Protein AF-A0A8J2T2E9-F1 (afdb_monomer)

Mean predicted aligned error: 19.15 Å

Sequence (220 aa):
MASHVDDDDDDAWSGSGCEAADEEPKVAALTDPSKLFATAAEALDFDKAQGFDLRACKVTDFYGAVKLVNFVRKAVADGVQASELQAICASVIELDDDHLKPVLENDELLSRLEEVFDLKEDSDSAATGPPQLCQRCHQKFTTNTATACRYHPESFSGEDSQRWTPAGDKPPEGKSTVHYFYSCCGAADVNAPGCVVGRHLGFGEEDDWGRKPDDRPPSP

Solvent-accessible sur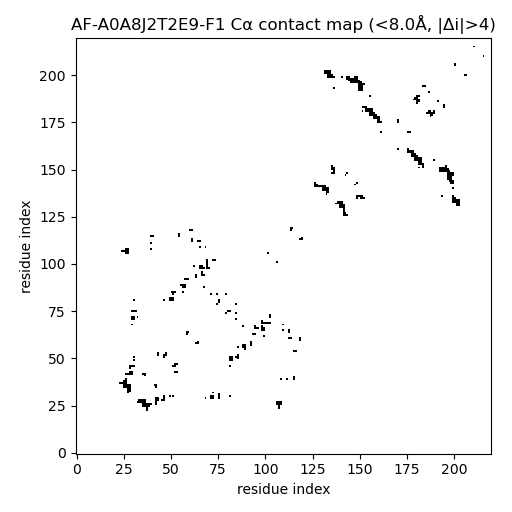face area (backbone atoms only — not comparable to full-atom values): 13936 Å² total; per-residue (Å²): 142,81,90,79,86,83,81,82,81,75,75,84,71,72,73,71,83,72,79,69,74,83,70,70,76,48,13,53,22,61,76,43,73,87,45,69,26,81,39,62,65,61,20,48,55,51,22,38,75,60,47,25,53,74,80,76,36,67,62,90,46,72,66,51,44,46,23,49,55,28,46,48,38,51,40,36,74,74,66,54,55,42,57,60,50,41,56,45,39,68,70,53,79,80,77,65,74,79,27,67,55,75,79,54,88,82,52,50,48,68,78,42,40,49,68,68,68,63,62,64,78,90,76,86,82,84,88,67,56,78,74,38,52,18,77,66,58,70,45,72,42,47,72,80,44,76,65,64,26,47,22,54,95,44,68,80,43,68,45,61,44,73,82,77,46,62,96,81,69,73,64,64,91,92,48,86,53,66,52,49,26,24,79,80,76,64,46,60,52,94,81,57,79,36,84,44,70,26,55,60,40,45,89,87,59,83,77,80,87,77,70,59,90,84,73,60,74,84,79,131

Structure (mmCIF, N/CA/C/O backbone):
data_AF-A0A8J2T2E9-F1
#
_entry.id   AF-A0A8J2T2E9-F1
#
loop_
_atom_site.group_PDB
_atom_site.id
_atom_site.type_symbol
_atom_site.label_atom_id
_atom_site.label_alt_id
_atom_site.label_comp_id
_atom_site.label_asym_id
_atom_site.label_entity_id
_atom_site.label_seq_id
_atom_site.pdbx_PDB_ins_code
_atom_site.Cartn_x
_atom_site.Cartn_y
_atom_site.Cartn_z
_atom_site.occupancy
_atom_site.B_iso_or_equiv
_atom_site.auth_seq_id
_atom_site.auth_comp_id
_atom_site.auth_asym_id
_atom_site.auth_atom_id
_atom_site.pdbx_PDB_model_num
ATOM 1 N N . MET A 1 1 ? 54.987 -10.782 53.403 1.00 46.00 1 MET A N 1
ATOM 2 C CA . MET A 1 1 ? 53.614 -11.314 53.300 1.00 46.00 1 MET A CA 1
ATOM 3 C C . MET A 1 1 ? 52.678 -10.189 53.698 1.00 46.00 1 MET A C 1
ATOM 5 O O . MET A 1 1 ? 52.449 -9.995 54.881 1.00 46.00 1 MET A O 1
ATOM 9 N N . ALA A 1 2 ? 52.282 -9.369 52.726 1.00 46.16 2 ALA A N 1
ATOM 10 C CA . ALA A 1 2 ? 51.327 -8.285 52.915 1.00 46.16 2 ALA A CA 1
ATOM 11 C C . ALA A 1 2 ? 50.070 -8.677 52.138 1.00 46.16 2 ALA A C 1
ATOM 13 O O . ALA A 1 2 ? 50.122 -8.866 50.927 1.00 46.16 2 ALA A O 1
ATOM 14 N N . SER A 1 3 ? 48.999 -8.904 52.885 1.00 50.56 3 SER A N 1
ATOM 15 C CA . SER A 1 3 ? 47.641 -9.126 52.413 1.00 50.56 3 SER A CA 1
ATOM 16 C C . SER A 1 3 ? 47.057 -7.802 51.932 1.00 50.56 3 SER A C 1
ATOM 18 O O . SER A 1 3 ? 46.877 -6.893 52.744 1.00 50.56 3 SER A O 1
ATOM 20 N N . HIS A 1 4 ? 46.731 -7.713 50.648 1.00 51.66 4 HIS A N 1
ATOM 21 C CA . HIS A 1 4 ? 45.738 -6.769 50.161 1.00 51.66 4 HIS A CA 1
ATOM 22 C C . HIS A 1 4 ? 44.753 -7.567 49.313 1.00 51.66 4 HIS A C 1
ATOM 24 O O . HIS A 1 4 ? 45.116 -8.157 48.299 1.00 51.66 4 HIS A O 1
ATOM 30 N N . VAL A 1 5 ? 43.568 -7.723 49.886 1.00 58.03 5 VAL A N 1
ATOM 31 C CA . VAL A 1 5 ? 42.356 -8.245 49.270 1.00 58.03 5 VAL A CA 1
ATOM 32 C C . VAL A 1 5 ? 41.665 -7.017 48.704 1.00 58.03 5 VAL A C 1
ATOM 34 O O . VAL A 1 5 ? 41.191 -6.196 49.484 1.00 58.03 5 VAL A O 1
ATOM 37 N N . ASP A 1 6 ? 41.675 -6.886 47.384 1.00 50.06 6 ASP A N 1
ATOM 38 C CA . ASP A 1 6 ? 40.762 -6.005 46.668 1.00 50.06 6 ASP A CA 1
ATOM 39 C C . ASP A 1 6 ? 39.649 -6.905 46.129 1.00 50.06 6 ASP A C 1
ATOM 41 O O . ASP A 1 6 ? 39.792 -7.605 45.126 1.00 50.06 6 ASP A O 1
ATOM 45 N N . ASP A 1 7 ? 38.607 -6.973 46.948 1.00 51.88 7 ASP A N 1
ATOM 46 C CA . ASP A 1 7 ? 37.278 -7.488 46.661 1.00 51.88 7 ASP A CA 1
ATOM 47 C C . ASP A 1 7 ? 36.535 -6.317 45.999 1.00 51.88 7 ASP A C 1
ATOM 49 O O . ASP A 1 7 ? 36.088 -5.393 46.679 1.00 51.88 7 ASP A O 1
ATOM 53 N N . ASP A 1 8 ? 36.556 -6.266 44.665 1.00 50.84 8 ASP A N 1
ATOM 54 C CA . ASP A 1 8 ? 35.791 -5.289 43.880 1.00 50.84 8 ASP A CA 1
ATOM 55 C C . ASP A 1 8 ? 34.401 -5.898 43.644 1.00 50.84 8 ASP A C 1
ATOM 57 O O . ASP A 1 8 ? 34.142 -6.588 42.659 1.00 50.84 8 ASP A O 1
ATOM 61 N N . ASP A 1 9 ? 33.566 -5.744 44.670 1.00 51.41 9 ASP A N 1
ATOM 62 C CA . ASP A 1 9 ? 32.138 -6.054 44.707 1.00 51.41 9 ASP A CA 1
ATOM 63 C C . ASP A 1 9 ? 31.406 -5.031 43.813 1.00 51.41 9 ASP A C 1
ATOM 65 O O . ASP A 1 9 ? 31.089 -3.914 44.228 1.00 51.41 9 ASP A O 1
ATOM 69 N N . ASP A 1 10 ? 31.212 -5.388 42.538 1.00 54.28 10 ASP A N 1
ATOM 70 C CA . ASP A 1 10 ? 30.465 -4.615 41.528 1.00 54.28 10 ASP A CA 1
ATOM 71 C C . ASP A 1 10 ? 28.953 -4.935 41.528 1.00 54.28 10 ASP A C 1
ATOM 73 O O . ASP A 1 10 ? 28.208 -4.546 40.631 1.00 54.28 10 ASP A O 1
ATOM 77 N N . ASP A 1 11 ? 28.433 -5.522 42.611 1.00 50.97 11 ASP A N 1
ATOM 78 C CA . ASP A 1 11 ? 27.008 -5.831 42.814 1.00 50.97 11 ASP A CA 1
ATOM 79 C C . ASP A 1 11 ? 26.117 -4.579 43.066 1.00 50.97 11 ASP A C 1
ATOM 81 O O . ASP A 1 11 ? 25.077 -4.607 43.735 1.00 50.97 11 ASP A O 1
ATOM 85 N N . ALA A 1 12 ? 26.461 -3.452 42.435 1.00 53.38 12 ALA A N 1
ATOM 86 C CA . ALA A 1 12 ? 25.668 -2.227 42.340 1.00 53.38 12 ALA A CA 1
ATOM 87 C C . ALA A 1 12 ? 24.551 -2.297 41.275 1.00 53.38 12 ALA A C 1
ATOM 89 O O . ALA A 1 12 ? 23.979 -1.271 40.898 1.00 53.38 12 ALA A O 1
ATOM 90 N N . TRP A 1 13 ? 24.175 -3.498 40.83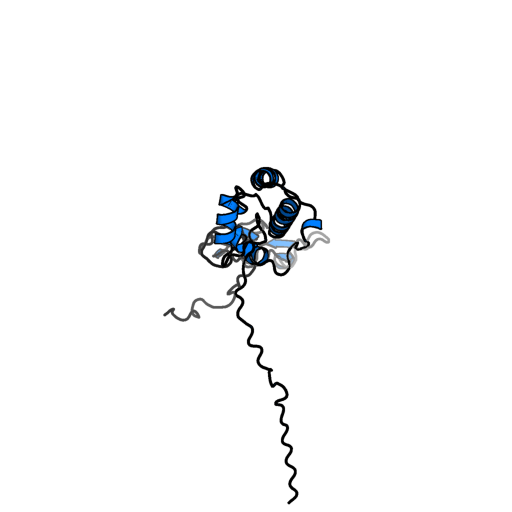5 1.00 60.47 13 TRP A N 1
ATOM 91 C CA . TRP A 1 13 ? 22.903 -3.758 40.160 1.00 60.47 13 TRP A CA 1
ATOM 92 C C . TRP A 1 13 ? 22.062 -4.750 40.954 1.00 60.47 13 TRP A C 1
ATOM 94 O O . TRP A 1 13 ? 21.536 -5.730 40.433 1.00 60.47 13 TRP A O 1
ATOM 104 N N . SER A 1 14 ? 21.831 -4.422 42.225 1.00 52.75 14 SER A N 1
ATOM 105 C CA . SER A 1 14 ? 20.588 -4.817 42.881 1.00 52.75 14 SER A CA 1
ATOM 106 C C . SER A 1 14 ? 19.429 -4.129 42.153 1.00 52.75 14 SER A C 1
ATOM 108 O O . SER A 1 14 ? 18.946 -3.076 42.574 1.00 52.75 14 SER A O 1
ATOM 110 N N . GLY A 1 15 ? 19.030 -4.711 41.017 1.00 49.31 15 GLY A N 1
ATOM 111 C CA . GLY A 1 15 ? 17.779 -4.456 40.323 1.00 49.31 15 GLY A CA 1
ATOM 112 C C . GLY A 1 15 ? 16.654 -4.720 41.305 1.00 49.31 15 GLY A C 1
ATOM 113 O O . GLY A 1 15 ? 16.166 -5.838 41.438 1.00 49.31 15 GLY A O 1
ATOM 114 N N . SER A 1 16 ? 16.340 -3.673 42.065 1.00 45.94 16 SER A N 1
ATOM 115 C CA . SER A 1 16 ? 15.203 -3.575 42.957 1.00 45.94 16 SER A CA 1
ATOM 116 C C . SER A 1 16 ? 14.005 -4.125 42.207 1.00 45.94 16 SER A C 1
ATOM 118 O O . SER A 1 16 ? 13.698 -3.641 41.119 1.00 45.94 16 SER A O 1
ATOM 120 N N . GLY A 1 17 ? 13.413 -5.186 42.757 1.00 50.62 17 GLY A N 1
ATOM 121 C CA . GLY A 1 17 ? 12.285 -5.880 42.166 1.00 50.62 17 GLY A CA 1
ATOM 122 C C . GLY A 1 17 ? 11.172 -4.898 41.836 1.00 50.62 17 GLY A C 1
ATOM 123 O O . GLY A 1 17 ? 10.374 -4.533 42.693 1.00 50.62 17 GLY A O 1
ATOM 124 N N . CYS A 1 18 ? 11.119 -4.481 40.578 1.00 47.50 18 CYS A N 1
ATOM 125 C CA . CYS A 1 18 ? 9.883 -4.087 39.959 1.00 47.50 18 CYS A CA 1
ATOM 126 C C . CYS A 1 18 ? 9.210 -5.393 39.552 1.00 47.50 18 CYS A C 1
ATOM 128 O O . CYS A 1 18 ? 9.485 -5.971 38.504 1.00 47.50 18 CYS A O 1
ATOM 130 N N . GLU A 1 19 ? 8.321 -5.882 40.411 1.00 49.28 19 GLU A N 1
ATOM 131 C CA . GLU A 1 19 ? 7.178 -6.639 39.924 1.00 49.28 19 GLU A CA 1
ATOM 132 C C . GLU A 1 19 ? 6.412 -5.660 39.027 1.00 49.28 19 GLU A C 1
ATOM 134 O O . GLU A 1 19 ? 5.545 -4.915 39.484 1.00 49.28 19 GLU A O 1
ATOM 139 N N . ALA A 1 20 ? 6.834 -5.548 37.765 1.00 50.75 20 ALA A N 1
ATOM 140 C CA . ALA A 1 20 ? 5.998 -4.980 36.735 1.00 50.75 20 ALA A CA 1
ATOM 141 C C . ALA A 1 20 ? 4.769 -5.878 36.743 1.00 50.75 20 ALA A C 1
ATOM 143 O O . ALA A 1 20 ? 4.839 -7.038 36.345 1.00 50.75 20 ALA A O 1
ATOM 144 N N . ALA A 1 21 ? 3.677 -5.384 3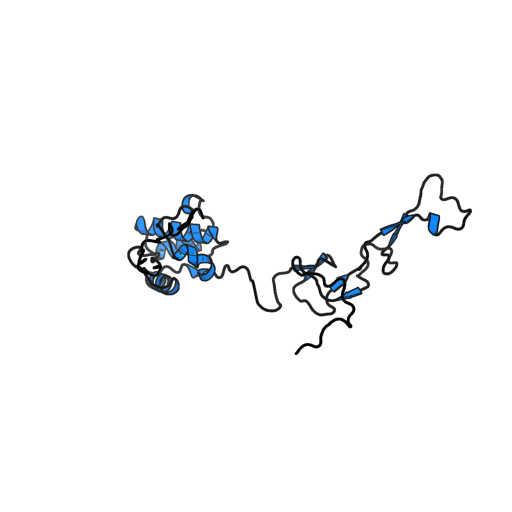7.321 1.00 50.47 21 ALA A N 1
ATOM 145 C CA . ALA A 1 21 ? 2.385 -5.959 37.042 1.00 50.47 21 ALA A CA 1
ATOM 146 C C . ALA A 1 21 ? 2.297 -5.977 35.515 1.00 50.47 21 ALA A C 1
ATOM 148 O O . ALA A 1 21 ? 2.316 -4.912 34.897 1.00 50.47 21 ALA A O 1
ATOM 149 N N . ASP A 1 22 ? 2.320 -7.174 34.931 1.00 51.41 22 ASP A N 1
ATOM 150 C CA . ASP A 1 22 ? 1.942 -7.445 33.550 1.00 51.41 22 ASP A CA 1
ATOM 151 C C . ASP A 1 22 ? 0.495 -6.947 33.371 1.00 51.41 22 ASP A C 1
ATOM 153 O O . ASP A 1 22 ? -0.471 -7.708 33.372 1.00 51.41 22 ASP A O 1
ATOM 157 N N . GLU A 1 23 ? 0.300 -5.629 33.311 1.00 60.25 23 GLU A N 1
ATOM 158 C CA . GLU A 1 23 ? -0.899 -5.045 32.747 1.00 60.25 23 GLU A CA 1
ATOM 159 C C . GLU A 1 23 ? -0.757 -5.240 31.248 1.00 60.25 23 GLU A C 1
ATOM 161 O O . GLU A 1 23 ? -0.138 -4.437 30.552 1.00 60.25 23 GLU A O 1
ATOM 166 N N . GLU A 1 24 ? -1.279 -6.376 30.781 1.00 64.50 24 GLU A N 1
ATOM 167 C CA . GLU A 1 24 ? -1.361 -6.693 29.363 1.00 64.50 24 GLU A CA 1
ATOM 168 C C . GLU A 1 24 ? -1.861 -5.460 28.599 1.00 64.50 24 GLU A C 1
ATOM 170 O O . GLU A 1 24 ? -2.843 -4.836 29.023 1.00 64.50 24 GLU A O 1
ATOM 175 N N . PRO A 1 25 ? -1.197 -5.082 27.497 1.00 66.62 25 PRO A N 1
ATOM 176 C CA . PRO A 1 25 ? -1.509 -3.857 26.785 1.00 66.62 25 PRO A CA 1
ATOM 177 C C . PRO A 1 25 ? -2.929 -3.926 26.213 1.00 66.62 25 PRO A C 1
ATOM 179 O O . PRO A 1 25 ? -3.225 -4.749 25.342 1.00 66.62 25 PRO A O 1
ATOM 182 N N . LYS A 1 26 ? -3.826 -3.076 26.727 1.00 83.69 26 LYS A N 1
ATOM 183 C CA . LYS A 1 26 ? -5.247 -3.068 26.353 1.00 83.69 26 LYS A CA 1
ATOM 184 C C . LYS A 1 26 ? -5.509 -2.055 25.249 1.00 83.69 26 LYS A C 1
ATOM 186 O O . LYS A 1 26 ? -5.061 -0.915 25.308 1.00 83.69 26 LYS A O 1
ATOM 191 N N . VAL A 1 27 ? -6.312 -2.455 24.274 1.00 85.38 27 VAL A N 1
ATOM 192 C CA . VAL A 1 27 ? -6.704 -1.624 23.139 1.00 85.38 27 VAL A CA 1
ATOM 193 C C . VAL A 1 27 ? -8.007 -0.895 23.460 1.00 85.38 27 VAL A C 1
ATOM 195 O O . VAL A 1 27 ? -9.019 -1.531 23.754 1.00 85.38 27 VAL A O 1
ATOM 198 N N . ALA A 1 28 ? -7.999 0.436 23.395 1.00 87.06 28 ALA A N 1
ATOM 199 C CA . ALA A 1 28 ? -9.208 1.242 23.552 1.00 87.06 28 ALA A CA 1
ATOM 200 C C . ALA A 1 28 ? -10.055 1.244 22.268 1.00 87.06 28 ALA A C 1
ATOM 202 O O . ALA A 1 28 ? -9.516 1.415 21.169 1.00 87.06 28 ALA A O 1
ATOM 203 N N . ALA A 1 29 ? -11.375 1.092 22.412 1.00 89.00 29 ALA A N 1
ATOM 204 C CA . ALA A 1 29 ? -12.324 1.240 21.307 1.00 89.00 29 ALA A CA 1
ATOM 205 C C . ALA A 1 29 ? -12.308 2.671 20.745 1.00 89.00 29 ALA A C 1
ATOM 207 O O . ALA A 1 29 ? -12.048 3.639 21.463 1.00 89.00 29 ALA A O 1
ATOM 208 N N . LEU A 1 30 ? -12.611 2.819 19.455 1.00 86.81 30 LEU A N 1
ATOM 209 C CA . LEU A 1 30 ? -12.645 4.126 18.792 1.00 86.81 30 LEU A CA 1
ATOM 210 C C . LEU A 1 30 ? -13.903 4.916 19.145 1.00 86.81 30 LEU A C 1
ATOM 212 O O . LEU A 1 30 ? -13.841 6.132 19.307 1.00 86.81 30 LEU A O 1
ATOM 216 N N . THR A 1 31 ? -15.034 4.220 19.249 1.00 86.00 31 THR A N 1
ATOM 217 C CA . THR A 1 31 ? -16.358 4.800 19.512 1.00 86.00 31 THR A CA 1
ATOM 218 C C . THR A 1 31 ? -16.626 5.041 20.994 1.00 86.00 31 THR A C 1
ATOM 220 O O . THR A 1 31 ? -17.469 5.869 21.333 1.00 86.00 31 THR A O 1
ATOM 223 N N . ASP A 1 32 ? -15.900 4.354 21.879 1.00 84.06 32 ASP A N 1
ATOM 224 C CA . ASP A 1 32 ? -15.952 4.571 23.322 1.00 84.06 32 ASP A CA 1
ATOM 225 C C . ASP A 1 32 ? -14.559 4.345 23.943 1.00 84.06 32 ASP A C 1
ATOM 227 O O . ASP A 1 32 ? -14.138 3.196 24.111 1.00 84.06 32 ASP A O 1
ATOM 231 N N . PRO A 1 33 ? -13.841 5.417 24.330 1.00 81.06 33 PRO A N 1
ATOM 232 C CA . PRO A 1 33 ? -12.490 5.300 24.877 1.00 81.06 33 PRO A CA 1
ATOM 233 C C . PRO A 1 33 ? -12.449 4.677 26.283 1.00 81.06 33 PRO A C 1
ATOM 235 O O . PRO A 1 33 ? -11.371 4.347 26.770 1.00 81.06 33 PRO A O 1
ATOM 238 N N . SER A 1 34 ? -13.595 4.502 26.954 1.00 83.56 34 SER A N 1
ATOM 239 C CA . SER A 1 34 ? -13.659 3.846 28.270 1.00 83.56 34 SER A CA 1
ATOM 240 C C . SER A 1 34 ? -13.689 2.321 28.151 1.00 83.56 34 SER A C 1
ATOM 242 O O . SER A 1 34 ? -13.495 1.614 29.144 1.00 83.56 34 SER A O 1
ATOM 244 N N . LYS A 1 35 ? -13.968 1.788 26.955 1.00 86.56 35 LYS A N 1
ATOM 245 C CA . LYS A 1 35 ? -13.980 0.352 26.678 1.00 86.56 35 LYS A CA 1
ATOM 246 C C . LYS A 1 35 ? -12.600 -0.101 26.220 1.00 86.56 35 LYS A C 1
ATOM 248 O O . LYS A 1 35 ? -12.126 0.278 25.155 1.00 86.56 35 LYS A O 1
ATOM 253 N N . LEU A 1 36 ? -11.982 -0.942 27.044 1.00 87.38 36 LEU A N 1
ATOM 254 C CA . LEU A 1 36 ? -10.671 -1.532 26.805 1.00 87.38 36 LEU A CA 1
ATOM 255 C C . LEU A 1 36 ? -10.823 -3.022 26.480 1.00 87.38 36 LEU A C 1
ATOM 257 O O . LEU A 1 36 ? -11.539 -3.738 27.183 1.00 87.38 36 LEU A O 1
ATOM 261 N N . PHE A 1 37 ? -10.129 -3.479 25.445 1.00 87.94 37 PHE A N 1
ATOM 262 C CA . PHE A 1 37 ? -10.147 -4.853 24.944 1.00 87.94 37 PHE A CA 1
ATOM 263 C C . PHE A 1 37 ? -8.743 -5.458 24.960 1.00 87.94 37 PHE A C 1
ATOM 265 O O . PHE A 1 37 ? -7.751 -4.734 24.959 1.00 87.94 37 PHE A O 1
ATOM 272 N N . ALA A 1 38 ? -8.649 -6.788 24.973 1.00 85.31 38 ALA A N 1
ATOM 273 C CA . ALA A 1 38 ? -7.358 -7.475 24.932 1.00 85.31 38 ALA A CA 1
ATOM 274 C C . ALA A 1 38 ? -6.732 -7.414 23.530 1.00 85.31 38 ALA A C 1
ATOM 276 O O . ALA A 1 38 ? -5.513 -7.366 23.384 1.00 85.31 38 ALA A O 1
ATOM 277 N N . THR A 1 39 ? -7.568 -7.391 22.488 1.00 85.00 39 THR A N 1
ATOM 278 C CA . THR A 1 39 ? -7.113 -7.400 21.096 1.00 85.00 39 THR A CA 1
ATOM 279 C C . THR A 1 39 ? -7.713 -6.259 20.277 1.00 85.00 39 THR A C 1
ATOM 281 O O . THR A 1 39 ? -8.830 -5.800 20.525 1.00 85.00 39 THR A O 1
ATOM 284 N N . ALA A 1 40 ? -6.984 -5.825 19.243 1.00 84.94 40 ALA A N 1
ATOM 285 C CA . ALA A 1 40 ? -7.474 -4.813 18.307 1.00 84.94 40 ALA A CA 1
ATOM 286 C C . ALA A 1 40 ? -8.693 -5.304 17.511 1.00 84.94 40 ALA A C 1
ATOM 288 O O . ALA A 1 40 ? -9.588 -4.522 17.213 1.00 84.94 40 ALA A O 1
ATOM 289 N N . ALA A 1 41 ? -8.765 -6.603 17.203 1.00 86.31 41 ALA A N 1
ATOM 290 C CA . ALA A 1 41 ? -9.909 -7.180 16.505 1.00 86.31 41 ALA A CA 1
ATOM 291 C C . ALA A 1 41 ? -11.207 -7.039 17.315 1.00 86.31 41 ALA A C 1
ATOM 293 O O . ALA A 1 41 ? -12.201 -6.573 16.771 1.00 86.31 41 ALA A O 1
ATOM 294 N N . GLU A 1 42 ? -11.178 -7.356 18.612 1.00 87.94 42 GLU A N 1
ATOM 295 C CA . GLU A 1 42 ? -12.347 -7.222 19.490 1.00 87.94 42 GLU A CA 1
ATOM 296 C C . GLU A 1 42 ? -12.816 -5.769 19.623 1.00 87.94 42 GLU A C 1
ATOM 298 O O . GLU A 1 42 ? -14.019 -5.509 19.582 1.00 87.94 42 GLU A O 1
ATOM 303 N N . ALA A 1 43 ? -11.876 -4.821 19.733 1.00 87.69 43 ALA A N 1
ATOM 304 C CA . ALA A 1 43 ? -12.195 -3.394 19.758 1.00 87.69 43 ALA A CA 1
ATOM 305 C C . ALA A 1 43 ? -12.900 -2.952 18.464 1.00 87.69 43 ALA A C 1
ATOM 307 O O . ALA A 1 43 ? -13.938 -2.294 18.511 1.00 87.69 43 ALA A O 1
ATOM 308 N N . LEU A 1 44 ? -12.393 -3.392 17.309 1.00 89.00 44 LEU A N 1
ATOM 309 C CA . LEU A 1 44 ? -12.972 -3.069 16.005 1.00 89.00 44 LEU A CA 1
ATOM 310 C C . LEU A 1 44 ? -14.330 -3.739 15.767 1.00 89.00 44 LEU A C 1
ATOM 312 O O . LEU A 1 44 ? -15.210 -3.129 15.164 1.00 89.00 44 LEU A O 1
ATOM 316 N N . ASP A 1 45 ? -14.536 -4.971 16.239 1.00 89.75 45 ASP A N 1
ATOM 317 C CA . ASP A 1 45 ? -15.845 -5.632 16.185 1.00 89.75 45 ASP A CA 1
ATOM 318 C C . ASP A 1 45 ? -16.881 -4.904 17.059 1.00 89.75 45 ASP A C 1
ATOM 320 O O . ASP A 1 45 ? -18.048 -4.780 16.671 1.00 89.75 45 ASP A O 1
ATOM 324 N N . PHE A 1 46 ? -16.461 -4.352 18.205 1.00 89.44 46 PHE A N 1
ATOM 325 C CA . PHE A 1 46 ? -17.312 -3.487 19.021 1.00 89.44 46 PHE A CA 1
ATOM 326 C C . PHE A 1 46 ? -17.665 -2.183 18.294 1.00 89.44 46 PHE A C 1
ATOM 328 O O . PHE A 1 46 ? -18.844 -1.834 18.213 1.00 89.44 46 PHE A O 1
ATOM 335 N N . ASP A 1 47 ? -16.678 -1.496 17.716 1.00 88.81 47 ASP A N 1
ATOM 336 C CA . ASP A 1 47 ? -16.894 -0.262 16.950 1.00 88.81 47 ASP A CA 1
ATOM 337 C C . ASP A 1 47 ? -17.826 -0.500 15.750 1.00 88.81 47 ASP A C 1
ATOM 339 O O . ASP A 1 47 ? -18.744 0.283 15.480 1.00 88.81 47 ASP A O 1
ATOM 343 N N . LYS A 1 48 ? -17.685 -1.657 15.094 1.00 89.38 48 LYS A N 1
ATOM 344 C CA . LYS A 1 48 ? -18.557 -2.084 14.000 1.00 89.38 48 LYS A CA 1
ATOM 345 C C . LYS A 1 48 ? -19.997 -2.282 14.453 1.00 89.38 48 LYS A C 1
ATOM 347 O O . LYS A 1 48 ? -20.920 -1.899 13.732 1.00 89.38 48 LYS A O 1
ATOM 352 N N . ALA A 1 49 ? -20.209 -2.834 15.647 1.00 88.19 49 ALA A N 1
ATOM 353 C CA . ALA A 1 49 ? -21.539 -2.943 16.242 1.00 88.19 49 ALA A CA 1
ATOM 354 C C . ALA A 1 49 ? -22.151 -1.568 16.574 1.00 88.19 49 ALA A C 1
ATOM 356 O O . ALA A 1 49 ? -23.373 -1.424 16.526 1.00 88.19 49 ALA A O 1
ATOM 357 N N . GLN A 1 50 ? -21.321 -0.555 16.848 1.00 85.38 50 GLN A N 1
ATOM 358 C CA . GLN A 1 50 ? -21.749 0.842 17.003 1.00 85.38 50 GLN A CA 1
ATOM 359 C C . GLN A 1 50 ? -21.977 1.561 15.659 1.00 85.38 50 GLN A C 1
ATOM 361 O O . GLN A 1 50 ? -22.488 2.680 15.638 1.00 85.38 50 GLN A O 1
ATOM 366 N N . GLY A 1 51 ? -21.661 0.919 14.529 1.00 84.50 51 GLY A N 1
ATOM 367 C CA . GLY A 1 51 ? -21.881 1.451 13.183 1.00 84.50 51 GLY A CA 1
ATOM 368 C C . GLY A 1 51 ? -20.667 2.138 12.556 1.00 84.50 51 GLY A C 1
ATOM 369 O O . GLY A 1 51 ? -20.841 2.834 11.556 1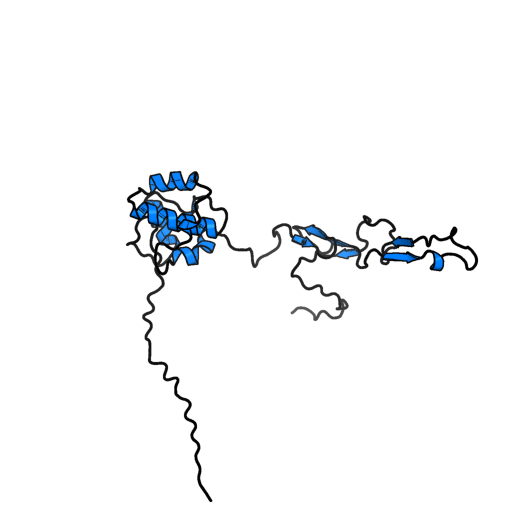.00 84.50 51 GLY A O 1
ATOM 370 N N . PHE A 1 52 ? -19.466 1.941 13.109 1.00 87.00 52 PHE A N 1
ATOM 371 C CA . PHE A 1 52 ? -18.208 2.435 12.551 1.00 87.00 52 PHE A CA 1
ATOM 372 C C . PHE A 1 52 ? -17.251 1.274 12.246 1.00 87.00 52 PHE A C 1
ATOM 374 O O . PHE A 1 52 ? -16.839 0.546 13.140 1.00 87.00 52 PHE A O 1
ATOM 381 N N . ASP A 1 53 ? -16.877 1.095 10.981 1.00 88.69 53 ASP A N 1
ATOM 382 C CA . ASP A 1 53 ? -15.930 0.067 10.546 1.00 88.69 53 ASP A CA 1
ATOM 383 C C . ASP A 1 53 ? -14.649 0.740 10.031 1.00 88.69 53 ASP A C 1
ATOM 385 O O . ASP A 1 53 ? -14.580 1.200 8.884 1.00 88.69 53 ASP A O 1
ATOM 389 N N . LEU A 1 54 ? -13.619 0.785 10.889 1.00 86.06 54 LEU A N 1
ATOM 390 C CA . LEU A 1 54 ? -12.310 1.356 10.548 1.00 86.06 54 LEU A CA 1
ATOM 391 C C . LEU A 1 54 ? -11.698 0.653 9.325 1.00 86.06 54 LEU A C 1
ATOM 393 O O . LEU A 1 54 ? -11.107 1.311 8.474 1.00 86.06 54 LEU A O 1
ATOM 397 N N . ARG A 1 55 ? -11.891 -0.667 9.189 1.00 84.88 55 ARG A N 1
ATOM 398 C CA . ARG A 1 55 ? -11.330 -1.462 8.081 1.00 84.88 55 ARG A CA 1
ATOM 399 C C . ARG A 1 55 ? -12.001 -1.155 6.744 1.00 84.88 55 ARG A C 1
ATOM 401 O O . ARG A 1 55 ? -11.424 -1.404 5.691 1.00 84.88 55 ARG A O 1
ATOM 408 N N . ALA A 1 56 ? -13.224 -0.625 6.770 1.00 84.25 56 ALA A N 1
ATOM 409 C CA . ALA A 1 56 ? -13.926 -0.185 5.568 1.00 84.25 56 ALA A CA 1
ATOM 410 C C . ALA A 1 56 ? -13.481 1.211 5.093 1.00 84.25 56 ALA A C 1
ATOM 412 O O . ALA A 1 56 ? -13.869 1.641 4.002 1.00 84.25 56 ALA A O 1
ATOM 413 N N . CYS A 1 57 ? -12.696 1.931 5.897 1.00 82.50 57 CYS A N 1
ATOM 414 C CA . CYS A 1 57 ? -12.190 3.250 5.547 1.00 82.50 57 CYS A CA 1
ATOM 415 C C . CYS A 1 57 ? -11.016 3.129 4.570 1.00 82.50 57 CYS A C 1
ATOM 417 O O . CYS A 1 57 ? -10.168 2.246 4.694 1.00 82.50 57 CYS A O 1
ATOM 419 N N . LYS A 1 58 ? -10.954 4.029 3.584 1.00 77.19 58 LYS A N 1
ATOM 420 C CA . LYS A 1 58 ? -9.832 4.070 2.642 1.00 77.19 58 LYS A CA 1
ATOM 421 C C . LYS A 1 58 ? -8.688 4.860 3.258 1.00 77.19 58 LYS A C 1
ATOM 423 O O . LYS A 1 58 ? -8.808 6.067 3.426 1.00 77.19 58 LYS A O 1
ATOM 428 N N . VAL A 1 59 ? -7.582 4.183 3.533 1.00 76.81 59 VAL A N 1
ATOM 429 C CA . VAL A 1 59 ? -6.321 4.804 3.951 1.00 76.81 59 VAL A CA 1
ATOM 430 C C . VAL A 1 59 ? -5.263 4.571 2.878 1.00 76.81 59 VAL A C 1
ATOM 432 O O . VAL A 1 59 ? -5.251 3.528 2.226 1.00 76.81 59 VAL A O 1
ATOM 435 N N . THR A 1 60 ? -4.421 5.572 2.644 1.00 74.56 60 THR A N 1
ATOM 436 C CA . THR A 1 60 ? -3.361 5.539 1.624 1.00 74.56 60 THR A CA 1
ATOM 437 C C . THR A 1 60 ? -2.057 4.954 2.152 1.00 74.56 60 THR A C 1
ATOM 439 O O . THR A 1 60 ? -1.331 4.300 1.410 1.00 74.56 60 THR A O 1
ATOM 442 N N . ASP A 1 61 ? -1.765 5.200 3.425 1.00 82.88 61 ASP A N 1
ATOM 443 C CA . ASP A 1 61 ? -0.497 4.903 4.079 1.00 82.88 61 ASP A CA 1
ATOM 444 C C . ASP A 1 61 ? -0.685 4.864 5.604 1.00 82.88 61 ASP A C 1
ATOM 446 O O . ASP A 1 61 ? -1.736 5.251 6.129 1.00 82.88 61 ASP A O 1
ATOM 450 N N . PHE A 1 62 ? 0.345 4.402 6.321 1.00 86.88 62 PHE A N 1
ATOM 451 C CA . PHE A 1 62 ? 0.332 4.292 7.781 1.00 86.88 62 PHE A CA 1
ATOM 452 C C . PHE A 1 62 ? -0.001 5.625 8.465 1.00 86.88 62 PHE A C 1
ATOM 454 O O . PHE A 1 62 ? -0.838 5.665 9.365 1.00 86.88 62 PHE A O 1
ATOM 461 N N . TYR A 1 63 ? 0.585 6.739 8.018 1.00 87.00 63 TYR A N 1
ATOM 462 C CA . TYR A 1 63 ? 0.322 8.049 8.617 1.00 87.00 63 TYR A CA 1
ATOM 463 C C . TYR A 1 63 ? -1.112 8.515 8.353 1.00 87.00 63 TYR A C 1
ATOM 465 O O . TYR A 1 63 ? -1.745 9.073 9.251 1.00 87.00 63 TYR A O 1
ATOM 473 N N . GLY A 1 64 ? -1.657 8.241 7.166 1.00 86.94 64 GLY A N 1
ATOM 474 C CA . GLY A 1 64 ? -3.076 8.429 6.862 1.00 86.94 64 GLY A CA 1
ATOM 475 C C . GLY A 1 64 ? -3.987 7.655 7.821 1.00 86.94 64 GLY A C 1
ATOM 476 O O . GLY A 1 64 ? -4.954 8.214 8.341 1.00 86.94 64 GLY A O 1
ATOM 477 N N . ALA A 1 65 ? -3.637 6.406 8.135 1.00 87.12 65 ALA A N 1
ATOM 478 C CA . ALA A 1 65 ? -4.362 5.600 9.113 1.00 87.12 65 ALA A CA 1
ATOM 479 C C . ALA A 1 65 ? -4.250 6.163 10.544 1.00 87.12 65 ALA A C 1
ATOM 481 O O . ALA A 1 65 ? -5.254 6.233 11.255 1.00 87.12 65 ALA A O 1
ATOM 482 N N . VAL A 1 66 ? -3.065 6.621 10.966 1.00 88.88 66 VAL A N 1
ATOM 483 C CA . VAL A 1 66 ? -2.862 7.250 12.287 1.00 88.88 66 VAL A CA 1
ATOM 484 C C . VAL A 1 66 ? -3.721 8.510 12.423 1.00 88.88 66 VAL A C 1
ATOM 486 O O . VAL A 1 66 ? -4.428 8.683 13.420 1.00 88.88 66 VAL A O 1
ATOM 489 N N . LYS A 1 67 ? -3.712 9.375 11.400 1.00 89.62 67 LYS A N 1
ATOM 490 C CA . LYS A 1 67 ? -4.547 10.583 11.357 1.00 89.62 67 LYS A CA 1
ATOM 491 C C . LYS A 1 67 ? -6.028 10.241 11.462 1.00 89.62 67 LYS A C 1
ATOM 493 O O . LYS A 1 67 ? -6.746 10.911 12.198 1.00 89.62 67 LYS A O 1
ATOM 498 N N . LEU A 1 68 ? -6.472 9.200 10.757 1.00 88.88 68 LEU A N 1
ATOM 499 C CA . LEU A 1 68 ? -7.856 8.737 10.786 1.00 88.88 68 LEU A CA 1
ATOM 500 C C . LEU A 1 68 ? -8.280 8.313 12.195 1.00 88.88 68 LEU A C 1
ATOM 502 O O . LEU A 1 68 ? -9.309 8.770 12.685 1.00 88.88 68 LEU A O 1
ATOM 506 N N . VAL A 1 69 ? -7.472 7.493 12.869 1.00 89.31 69 VAL A N 1
ATOM 507 C CA . VAL A 1 69 ? -7.749 7.035 14.240 1.00 89.31 69 VAL A CA 1
ATOM 508 C C . VAL A 1 69 ? -7.854 8.214 15.209 1.00 89.31 69 VAL A C 1
ATOM 510 O O . VAL A 1 69 ? -8.831 8.319 15.953 1.00 89.31 69 VAL A O 1
ATOM 513 N N . ASN A 1 70 ? -6.897 9.143 15.169 1.00 89.81 70 ASN A N 1
ATOM 514 C CA . ASN A 1 70 ? -6.914 10.326 16.032 1.00 89.81 70 ASN A CA 1
ATOM 515 C C . ASN A 1 70 ? -8.080 11.271 15.709 1.00 89.81 70 ASN A C 1
ATOM 517 O O . ASN A 1 70 ? -8.696 11.825 16.621 1.00 89.81 70 ASN A O 1
ATOM 521 N N . PHE A 1 71 ? -8.421 11.435 14.429 1.00 88.94 71 PHE A N 1
ATOM 522 C CA . PHE A 1 71 ? -9.579 12.214 13.996 1.00 88.94 71 PHE A CA 1
ATOM 523 C C . PHE A 1 71 ? -10.885 11.625 14.535 1.00 88.94 71 PHE A C 1
ATOM 525 O O . PHE A 1 71 ? -11.677 12.349 15.136 1.00 88.94 71 PHE A O 1
ATOM 532 N N . VAL A 1 72 ? -11.081 10.311 14.384 1.00 88.31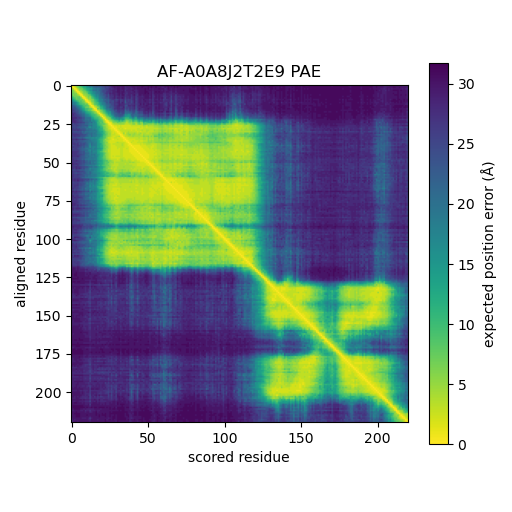 72 VAL A N 1
ATOM 533 C CA . VAL A 1 72 ? -12.264 9.599 14.888 1.00 88.31 72 VAL A CA 1
ATOM 534 C C . VAL A 1 72 ? -12.378 9.773 16.398 1.00 88.31 72 VAL A C 1
ATOM 536 O O . VAL A 1 72 ? -13.433 10.167 16.883 1.00 88.31 72 VAL A O 1
ATOM 539 N N . ARG A 1 73 ? -11.287 9.582 17.145 1.00 88.31 73 ARG A N 1
ATOM 540 C CA . ARG A 1 73 ? -11.286 9.749 18.608 1.00 88.31 73 ARG A CA 1
ATOM 541 C C . ARG A 1 73 ? -11.639 11.162 19.046 1.00 88.31 73 ARG A C 1
ATOM 543 O O . ARG A 1 73 ? -12.415 11.338 19.981 1.00 88.31 73 ARG A O 1
ATOM 550 N N . LYS A 1 74 ? -11.101 12.170 18.360 1.00 88.31 74 LYS A N 1
ATOM 551 C CA . LYS A 1 74 ? -11.430 13.570 18.630 1.00 88.31 74 LYS A CA 1
ATOM 552 C C . LYS A 1 74 ? -12.903 13.855 18.342 1.00 88.31 74 LYS A C 1
ATOM 554 O O . LYS A 1 74 ? -13.587 14.413 19.188 1.00 88.31 74 LYS A O 1
ATOM 559 N N . ALA A 1 75 ? -13.412 13.390 17.205 1.00 87.81 75 ALA A N 1
ATOM 560 C CA . ALA A 1 75 ? -14.802 13.596 16.824 1.00 87.81 75 ALA A CA 1
ATOM 561 C C . ALA A 1 75 ? -15.791 12.863 17.753 1.00 87.81 75 ALA A C 1
ATOM 563 O O . ALA A 1 75 ? -16.850 13.399 18.073 1.00 87.81 75 ALA A O 1
ATOM 564 N N . VAL A 1 76 ? -15.435 11.675 18.250 1.00 87.81 76 VAL A N 1
ATOM 565 C CA . VAL A 1 76 ? -16.201 10.960 19.284 1.00 87.81 76 VAL A CA 1
ATOM 566 C C . VAL A 1 76 ? -16.179 11.726 20.610 1.00 87.81 76 VAL A C 1
ATOM 568 O O . VAL A 1 76 ? -17.222 11.859 21.249 1.00 87.81 76 VAL A O 1
ATOM 571 N N . ALA A 1 77 ? -15.034 12.295 21.004 1.00 86.06 77 ALA A N 1
ATOM 572 C CA . ALA A 1 77 ? -14.946 13.163 22.181 1.00 86.06 77 ALA A CA 1
ATOM 573 C C . ALA A 1 77 ? -15.787 14.449 22.033 1.00 86.06 77 ALA A C 1
ATOM 575 O O . ALA A 1 77 ? -16.367 14.917 23.012 1.00 86.06 77 ALA A O 1
ATOM 576 N N . ASP A 1 78 ? -15.913 14.971 20.810 1.00 85.44 78 ASP A N 1
ATOM 577 C CA . ASP A 1 78 ? -16.791 16.094 20.456 1.00 85.44 78 ASP A CA 1
ATOM 578 C C . ASP A 1 78 ? -18.286 15.692 20.355 1.00 85.44 78 ASP A C 1
ATOM 580 O O . ASP A 1 78 ? -19.153 16.549 20.169 1.00 85.44 78 ASP A O 1
ATOM 584 N N . GLY A 1 79 ? -18.616 14.404 20.521 1.00 83.88 79 GLY A N 1
ATOM 585 C CA . GLY A 1 79 ? -19.988 13.886 20.568 1.00 83.88 79 GLY A CA 1
ATOM 586 C C . GLY A 1 79 ? -20.596 13.516 19.211 1.00 83.88 79 GLY A C 1
ATOM 587 O O . GLY A 1 79 ? -21.819 13.387 19.104 1.00 83.88 79 GLY A O 1
ATOM 588 N N . VAL A 1 80 ? -19.776 13.350 18.170 1.00 85.94 80 VAL A N 1
ATOM 589 C CA . VAL A 1 80 ? -20.226 12.895 16.845 1.00 85.94 80 VAL A CA 1
ATOM 590 C C . VAL A 1 80 ? -20.572 11.404 16.891 1.00 85.94 80 VAL A C 1
ATOM 592 O O . VAL A 1 80 ? -19.851 10.596 17.475 1.00 85.94 80 VAL A O 1
ATOM 595 N N . GLN A 1 81 ? -21.684 11.019 16.261 1.00 83.75 81 GLN A N 1
ATOM 596 C CA . GLN A 1 81 ? -22.119 9.621 16.221 1.00 83.75 81 GLN A CA 1
ATOM 597 C C . GLN A 1 81 ? -21.305 8.795 15.214 1.00 83.75 81 GLN A C 1
ATOM 599 O O . GLN A 1 81 ? -20.964 9.260 14.126 1.00 83.75 81 GLN A O 1
ATOM 604 N N . ALA A 1 82 ? -21.084 7.521 15.543 1.00 81.69 82 ALA A N 1
ATOM 605 C CA . ALA A 1 82 ? -20.334 6.547 14.743 1.00 81.69 82 ALA A CA 1
ATOM 606 C C . ALA A 1 82 ? -20.786 6.443 13.268 1.00 81.69 82 ALA A C 1
ATOM 608 O O . ALA A 1 82 ? -19.956 6.334 12.365 1.00 81.69 82 ALA A O 1
ATOM 609 N N . SER A 1 83 ? -22.091 6.541 13.001 1.00 79.44 83 SER A N 1
ATOM 610 C CA . SER A 1 83 ? -22.656 6.461 11.646 1.00 79.44 83 SER A CA 1
ATOM 611 C C . SER A 1 83 ? -22.295 7.658 10.757 1.00 79.44 83 SER A C 1
ATOM 613 O O . SER A 1 83 ? -22.104 7.498 9.551 1.00 79.44 83 SER A O 1
ATOM 615 N N . GLU A 1 84 ? -22.169 8.851 11.338 1.00 83.00 84 GLU A N 1
ATOM 616 C CA . GLU A 1 84 ? -21.748 10.062 10.629 1.00 83.00 84 GLU A CA 1
ATOM 617 C C . GLU A 1 84 ? -20.243 10.023 10.342 1.00 83.00 84 GLU A C 1
ATOM 619 O O . GLU A 1 84 ? -19.810 10.341 9.232 1.00 83.00 84 GLU A O 1
ATOM 624 N N . LEU A 1 85 ? -19.456 9.499 11.289 1.00 83.19 85 LEU A N 1
ATOM 625 C CA . LEU A 1 85 ? -18.023 9.261 11.105 1.00 83.19 85 LEU A CA 1
ATOM 626 C C . LEU A 1 85 ? -17.750 8.300 9.953 1.00 83.19 85 LEU A C 1
ATOM 628 O O . LEU A 1 85 ? -16.851 8.565 9.160 1.00 83.19 85 LEU A O 1
ATOM 632 N N . GLN A 1 86 ? -18.551 7.243 9.789 1.00 82.81 86 GLN A N 1
ATOM 633 C CA . GLN A 1 86 ? -18.388 6.316 8.666 1.00 82.81 86 GLN A CA 1
ATOM 634 C C . GLN A 1 86 ? -18.541 7.019 7.307 1.00 82.81 86 GLN A C 1
ATOM 636 O O . GLN A 1 86 ? -17.783 6.746 6.374 1.00 82.81 86 GLN A O 1
ATOM 641 N N . ALA A 1 87 ? -19.500 7.942 7.182 1.00 82.06 87 ALA A N 1
ATOM 642 C CA . ALA A 1 87 ? -19.712 8.706 5.953 1.00 82.06 87 ALA A CA 1
ATOM 643 C C . ALA A 1 87 ? -18.561 9.691 5.681 1.00 82.06 87 ALA A C 1
ATOM 645 O O . ALA A 1 87 ? -18.123 9.845 4.535 1.00 82.06 87 ALA A O 1
ATOM 646 N N . ILE A 1 88 ? -18.035 10.317 6.737 1.00 80.44 88 ILE A N 1
ATOM 647 C CA . ILE A 1 88 ? -16.866 11.197 6.656 1.00 80.44 88 ILE A CA 1
ATOM 648 C C . ILE A 1 88 ? -15.642 10.384 6.227 1.00 80.44 88 ILE A C 1
ATOM 650 O O . ILE A 1 88 ? -15.006 10.734 5.245 1.00 80.44 88 ILE A O 1
ATOM 654 N N . CYS A 1 89 ? -15.364 9.245 6.855 1.00 77.44 89 CYS A N 1
ATOM 655 C CA . CYS A 1 89 ? -14.200 8.415 6.530 1.00 77.44 89 CYS A CA 1
ATOM 656 C C . CYS A 1 89 ? -14.273 7.776 5.131 1.00 77.44 89 CYS A C 1
ATOM 658 O O . CYS A 1 89 ? -13.248 7.465 4.531 1.00 77.44 89 CYS A O 1
ATOM 660 N N . ALA A 1 90 ? -15.475 7.597 4.575 1.00 75.19 90 ALA A N 1
ATOM 661 C CA . ALA A 1 90 ? -15.651 7.138 3.198 1.00 75.19 90 ALA A CA 1
ATOM 662 C C . ALA A 1 90 ? -15.375 8.232 2.145 1.00 75.19 90 ALA A C 1
ATOM 664 O O . ALA A 1 90 ? -15.151 7.909 0.976 1.00 75.19 90 ALA A O 1
ATOM 665 N N . SER A 1 91 ? -15.426 9.510 2.536 1.00 69.00 91 SER A N 1
ATOM 666 C CA . SER A 1 91 ? -15.329 10.667 1.633 1.00 69.00 91 SER A CA 1
ATOM 667 C C . SER A 1 91 ? -14.070 11.512 1.841 1.00 69.00 91 SER A C 1
ATOM 669 O O . SER A 1 91 ? -13.568 12.108 0.887 1.00 69.00 91 SER A O 1
ATOM 671 N N . VAL A 1 92 ? -13.539 11.541 3.062 1.00 65.88 92 VAL A N 1
ATOM 672 C CA . VAL A 1 92 ? -12.321 12.250 3.440 1.00 65.88 92 VAL A CA 1
ATOM 673 C C . VAL A 1 92 ? -11.131 11.344 3.182 1.00 65.88 92 VAL A C 1
ATOM 675 O O . VAL A 1 92 ? -10.971 10.305 3.812 1.00 65.88 92 VAL A O 1
ATOM 678 N N . ILE A 1 93 ? -10.308 11.760 2.225 1.00 62.16 93 ILE A N 1
ATOM 679 C CA . ILE A 1 93 ? -9.087 11.056 1.823 1.00 62.16 93 ILE A CA 1
ATOM 680 C C . ILE A 1 93 ? -7.857 11.734 2.441 1.00 62.16 93 ILE A C 1
ATOM 682 O O . ILE A 1 93 ? -6.852 11.074 2.677 1.00 62.16 93 ILE A O 1
ATOM 686 N N . GLU A 1 94 ? -7.945 13.030 2.761 1.00 70.25 94 GLU A N 1
ATOM 687 C CA . GLU A 1 94 ? -6.825 13.810 3.289 1.00 70.25 94 GLU A CA 1
ATOM 688 C C . GLU A 1 94 ? -7.232 14.538 4.573 1.00 70.25 94 GLU A C 1
ATOM 690 O O . GLU A 1 94 ? -8.133 15.378 4.573 1.00 70.25 94 GLU A O 1
ATOM 695 N N . LEU A 1 95 ? -6.564 14.184 5.670 1.00 80.94 95 LEU A N 1
ATOM 696 C CA . LEU A 1 95 ? -6.694 14.816 6.981 1.00 80.94 95 LEU A CA 1
ATOM 697 C C . LEU A 1 95 ? -5.446 15.659 7.272 1.00 80.94 95 LEU A C 1
ATOM 699 O O . LEU A 1 95 ? -4.322 15.259 6.940 1.00 80.94 95 LEU A O 1
ATOM 703 N N . ASP A 1 96 ? -5.640 16.799 7.937 1.00 83.94 96 ASP A N 1
ATOM 704 C CA . ASP A 1 96 ? -4.551 17.694 8.334 1.00 83.94 96 ASP A CA 1
ATOM 705 C C . ASP A 1 96 ? -3.537 17.006 9.262 1.00 83.94 96 ASP A C 1
ATOM 707 O O . ASP A 1 96 ? -3.891 16.147 10.079 1.00 83.94 96 ASP A O 1
ATOM 711 N N . ASP A 1 97 ? -2.279 17.449 9.193 1.00 85.81 97 ASP A N 1
ATOM 712 C CA . ASP A 1 97 ? -1.164 16.944 10.010 1.00 85.81 97 ASP A CA 1
ATOM 713 C C . ASP A 1 97 ? -1.349 17.171 11.516 1.00 85.81 97 ASP A C 1
ATOM 715 O O . ASP A 1 97 ? -0.715 16.494 12.326 1.00 85.81 97 ASP A O 1
ATOM 719 N N . ASP A 1 98 ? -2.256 18.061 11.924 1.00 86.69 98 ASP A N 1
ATOM 720 C CA . ASP A 1 98 ? -2.608 18.233 13.335 1.00 86.69 98 ASP A CA 1
ATOM 721 C C . ASP A 1 98 ? -3.168 16.954 13.979 1.00 86.69 98 ASP A C 1
ATOM 723 O O . ASP A 1 98 ? -3.064 16.797 15.197 1.00 86.69 98 ASP A O 1
ATOM 727 N N . HIS A 1 99 ? -3.677 16.010 13.178 1.00 84.44 99 HIS A N 1
ATOM 728 C CA . HIS A 1 99 ? -4.162 14.704 13.635 1.00 84.44 99 HIS A CA 1
ATOM 729 C C . HIS A 1 99 ? -3.054 13.650 13.789 1.00 84.44 99 HIS A C 1
ATOM 731 O O . HIS A 1 99 ? -3.334 12.520 14.179 1.00 84.44 99 HIS A O 1
ATOM 737 N N . LEU A 1 100 ? -1.787 13.984 13.525 1.00 85.12 100 LEU A N 1
ATOM 738 C CA . LEU A 1 100 ? -0.661 13.091 13.831 1.00 85.12 100 LEU A CA 1
ATOM 739 C C . LEU A 1 100 ? -0.341 13.040 15.328 1.00 85.12 100 LEU A C 1
ATOM 741 O O . LEU A 1 100 ? 0.339 12.124 15.785 1.00 85.12 100 LEU A O 1
ATOM 745 N N . LYS A 1 101 ? -0.817 14.021 16.101 1.00 84.81 101 LYS A N 1
ATOM 746 C CA . LYS A 1 101 ? -0.623 14.056 17.550 1.00 84.81 101 LYS A CA 1
ATOM 747 C C . LYS A 1 101 ? -1.553 13.017 18.192 1.00 84.81 101 LYS A C 1
ATOM 749 O O . LYS A 1 101 ? -2.767 13.135 18.008 1.00 84.81 101 LYS A O 1
ATOM 754 N N . PRO A 1 102 ? -1.018 12.022 18.925 1.00 82.56 102 PRO A N 1
ATOM 755 C CA . PRO A 1 102 ? -1.843 11.002 19.557 1.00 82.56 102 PRO A CA 1
ATOM 756 C C . PRO A 1 102 ? -2.805 11.652 20.553 1.00 82.56 102 PRO A C 1
ATOM 758 O O . PRO A 1 102 ? -2.398 12.458 21.390 1.00 82.56 102 PRO A O 1
ATOM 761 N N . VAL A 1 103 ? -4.090 11.318 20.430 1.00 85.38 103 VAL A N 1
ATOM 762 C CA . VAL A 1 103 ? -5.147 11.836 21.318 1.00 85.38 103 VAL A CA 1
ATOM 763 C C . VAL A 1 103 ? -5.156 11.099 22.661 1.00 85.38 103 VAL A C 1
ATOM 765 O O . VAL A 1 103 ? -5.544 11.675 23.674 1.00 85.38 103 VAL A O 1
ATOM 768 N N . LEU A 1 104 ? -4.708 9.841 22.676 1.00 82.44 104 LEU A N 1
ATOM 769 C CA . LEU A 1 104 ? -4.622 8.988 23.860 1.00 82.44 104 LEU A CA 1
ATOM 770 C C . LEU A 1 104 ? -3.158 8.647 24.166 1.00 82.44 104 LEU A C 1
ATOM 772 O O . LEU A 1 104 ? -2.379 8.360 23.255 1.00 82.44 104 LEU A O 1
ATOM 776 N N . GLU A 1 105 ? -2.797 8.637 25.448 1.00 77.31 105 GLU A N 1
ATOM 777 C CA . GLU A 1 105 ? -1.496 8.150 25.912 1.00 77.31 105 GLU A CA 1
ATOM 778 C C . GLU A 1 105 ? -1.446 6.614 25.818 1.00 77.31 105 GLU A C 1
ATOM 780 O O . GLU A 1 105 ? -2.369 5.940 26.269 1.00 77.31 105 GLU A O 1
ATOM 785 N N . ASN A 1 106 ? -0.367 6.063 25.244 1.00 77.38 106 ASN A N 1
ATOM 786 C CA . ASN A 1 106 ? -0.163 4.617 25.035 1.00 77.38 106 ASN A CA 1
ATOM 787 C C . ASN A 1 106 ? -1.256 3.950 24.188 1.00 77.38 106 ASN A C 1
ATOM 789 O O . ASN A 1 106 ? -1.843 2.935 24.556 1.00 77.38 106 ASN A O 1
ATOM 793 N N . ASP A 1 107 ? -1.550 4.549 23.038 1.00 84.00 107 ASP A N 1
ATOM 794 C CA . ASP A 1 107 ? -2.545 4.019 22.122 1.00 84.00 107 ASP A CA 1
ATOM 795 C C . ASP A 1 107 ? -2.090 2.724 21.436 1.00 84.00 107 ASP A C 1
ATOM 797 O O . ASP A 1 107 ? -1.455 2.729 20.380 1.00 84.00 107 ASP A O 1
ATOM 801 N N . GLU A 1 108 ? -2.488 1.603 22.025 1.00 86.12 108 GLU A N 1
ATOM 802 C CA . GLU A 1 108 ? -2.153 0.271 21.531 1.00 86.12 108 GLU A CA 1
ATOM 803 C C . GLU A 1 108 ? -2.860 -0.108 20.216 1.00 86.12 108 GLU A C 1
ATOM 805 O O . GLU A 1 108 ? -2.540 -1.116 19.586 1.00 86.12 108 GLU A O 1
ATOM 810 N N . LEU A 1 109 ? -3.843 0.683 19.770 1.00 86.25 109 LEU A N 1
ATOM 811 C CA . LEU A 1 109 ? -4.413 0.499 18.437 1.00 86.25 109 LEU A CA 1
ATOM 812 C C . LEU A 1 109 ? -3.463 1.036 17.360 1.00 86.25 109 LEU A C 1
ATOM 814 O O . LEU A 1 109 ? -3.353 0.435 16.293 1.00 86.25 109 LEU A O 1
ATOM 818 N N . LEU A 1 110 ? -2.761 2.143 17.637 1.00 87.75 110 LEU A N 1
ATOM 819 C CA . LEU A 1 110 ? -1.813 2.741 16.689 1.00 87.75 110 LEU A CA 1
ATOM 820 C C . LEU A 1 110 ? -0.583 1.857 16.481 1.00 87.75 110 LEU A C 1
ATOM 822 O O . LEU A 1 110 ? -0.084 1.782 15.362 1.00 87.75 110 LEU A O 1
ATOM 826 N N . SER A 1 111 ? -0.122 1.154 17.519 1.00 84.69 111 SER A N 1
ATOM 827 C CA . SER A 1 111 ? 0.993 0.202 17.407 1.00 84.69 111 SER A CA 1
ATOM 828 C C . SER A 1 111 ? 0.648 -1.011 16.535 1.00 84.69 111 SER A C 1
ATOM 830 O O . SER A 1 111 ? 1.525 -1.583 15.895 1.00 84.69 111 SER A O 1
ATOM 832 N N . ARG A 1 112 ? -0.635 -1.386 16.467 1.00 85.19 112 ARG A N 1
ATOM 833 C CA . ARG A 1 112 ? -1.147 -2.529 15.688 1.00 85.19 112 ARG A CA 1
ATOM 834 C C . ARG A 1 112 ? -1.775 -2.136 14.352 1.00 85.19 112 ARG A C 1
ATOM 836 O O . ARG A 1 112 ? -2.353 -2.975 13.662 1.00 85.19 112 ARG A O 1
ATOM 843 N N . LEU A 1 113 ? -1.679 -0.869 13.969 1.00 85.56 113 LEU A N 1
ATOM 844 C CA . LEU A 1 113 ? -2.384 -0.326 12.811 1.00 85.56 113 LEU A CA 1
ATOM 845 C C . LEU A 1 113 ? -1.913 -0.941 11.485 1.00 85.56 113 LEU A C 1
ATOM 847 O O . LEU A 1 113 ? -2.718 -1.133 10.574 1.00 85.56 113 LEU A O 1
ATOM 851 N N . GLU A 1 114 ? -0.632 -1.306 11.407 1.00 83.25 114 GLU A N 1
ATOM 852 C CA . GLU A 1 114 ? -0.042 -2.007 10.261 1.00 83.25 114 GLU A CA 1
ATOM 853 C C . GLU A 1 114 ? -0.687 -3.378 10.030 1.00 83.25 114 GLU A C 1
ATOM 855 O O . GLU A 1 114 ? -0.937 -3.760 8.890 1.00 83.25 114 GLU A O 1
ATOM 860 N N . GLU A 1 115 ? -1.019 -4.100 11.103 1.00 83.00 115 GLU A N 1
ATOM 861 C CA . GLU A 1 115 ? -1.735 -5.374 11.022 1.00 83.00 115 GLU A CA 1
ATOM 862 C C . GLU A 1 115 ? -3.204 -5.162 10.640 1.00 83.00 115 GLU A C 1
ATOM 864 O O . GLU A 1 115 ? -3.744 -5.897 9.819 1.00 83.00 115 GLU A O 1
ATOM 869 N N . VAL A 1 116 ? -3.855 -4.137 11.201 1.00 80.62 116 VAL A N 1
ATOM 870 C CA . VAL A 1 116 ? -5.282 -3.854 10.968 1.00 80.62 116 VAL A CA 1
ATOM 871 C C . VAL A 1 116 ? -5.579 -3.507 9.510 1.00 80.62 116 VAL A C 1
ATOM 873 O O . VAL A 1 116 ? -6.625 -3.907 8.995 1.00 80.62 116 VAL A O 1
ATOM 876 N N . PHE A 1 117 ? -4.687 -2.758 8.865 1.00 79.12 117 PHE A N 1
ATOM 877 C CA . PHE A 1 117 ? -4.825 -2.351 7.468 1.00 79.12 117 PHE A CA 1
ATOM 878 C C . PHE A 1 117 ? -4.026 -3.226 6.496 1.00 79.12 117 PHE A C 1
ATOM 880 O O . PHE A 1 117 ? -3.962 -2.892 5.314 1.00 79.12 117 PHE A O 1
ATOM 887 N N . ASP A 1 118 ? -3.437 -4.329 6.977 1.00 71.75 118 ASP A N 1
ATOM 888 C CA . ASP A 1 118 ? -2.567 -5.209 6.185 1.00 71.75 118 ASP A CA 1
ATOM 889 C C . ASP A 1 118 ? -1.488 -4.412 5.419 1.00 71.75 118 ASP A C 1
ATOM 891 O O . ASP A 1 118 ? -1.106 -4.737 4.298 1.00 71.75 118 ASP A O 1
ATOM 895 N N . LEU A 1 119 ? -0.969 -3.342 6.035 1.00 65.62 119 LEU A N 1
ATOM 896 C CA . LEU A 1 119 ? 0.067 -2.473 5.459 1.00 65.62 119 LEU A CA 1
ATOM 897 C C . LEU A 1 119 ? 1.462 -3.105 5.547 1.00 65.62 119 LEU A C 1
ATOM 899 O O . LEU A 1 119 ? 2.461 -2.397 5.442 1.00 65.62 119 LEU A O 1
ATOM 903 N N . LYS A 1 120 ? 1.541 -4.425 5.755 1.00 56.16 120 LYS A N 1
ATOM 904 C CA . LYS A 1 120 ? 2.809 -5.146 5.795 1.00 56.16 120 LYS A CA 1
ATOM 905 C C . LYS A 1 120 ? 3.555 -4.893 4.493 1.00 56.16 120 LYS A C 1
ATOM 907 O O . LYS A 1 120 ? 3.088 -5.251 3.417 1.00 56.16 120 LYS A O 1
ATOM 912 N N . GLU A 1 121 ? 4.749 -4.323 4.610 1.00 54.44 121 GLU A N 1
ATOM 913 C CA . GLU A 1 121 ? 5.766 -4.494 3.585 1.00 54.44 121 GLU A CA 1
ATOM 914 C C . GLU A 1 121 ? 6.033 -6.001 3.494 1.00 54.44 121 GLU A C 1
ATOM 916 O O . GLU A 1 121 ? 6.495 -6.609 4.461 1.00 54.44 121 GLU A O 1
ATOM 921 N N . ASP A 1 122 ? 5.653 -6.608 2.367 1.00 40.31 122 ASP A N 1
ATOM 922 C CA . ASP A 1 122 ? 5.791 -8.032 2.064 1.00 40.31 122 ASP A CA 1
ATOM 923 C C . ASP A 1 122 ? 7.241 -8.523 2.255 1.00 40.31 122 ASP A C 1
ATOM 925 O O . ASP A 1 122 ? 8.023 -8.629 1.308 1.00 40.31 122 ASP A O 1
ATOM 929 N N . SER A 1 123 ? 7.612 -8.865 3.486 1.00 48.66 123 SER A N 1
ATOM 930 C CA . SER A 1 123 ? 8.724 -9.757 3.775 1.00 48.66 123 SER A CA 1
ATOM 931 C C . SER A 1 123 ? 8.164 -11.153 4.011 1.00 48.66 123 SER A C 1
ATOM 933 O O . SER A 1 123 ? 7.468 -11.410 4.989 1.00 48.66 123 SER A O 1
ATOM 935 N N . ASP A 1 124 ? 8.545 -12.044 3.098 1.00 45.38 124 ASP A N 1
ATOM 936 C CA . ASP A 1 124 ? 8.521 -13.501 3.231 1.00 45.38 124 ASP A CA 1
ATOM 937 C C . ASP A 1 124 ? 7.226 -14.249 2.845 1.00 45.38 124 ASP A C 1
ATOM 939 O O . ASP A 1 124 ? 6.486 -14.756 3.685 1.00 45.38 124 ASP A O 1
ATOM 943 N N . SER A 1 125 ? 6.998 -14.429 1.532 1.00 39.91 125 SER A N 1
ATOM 944 C CA . SER A 1 125 ? 6.837 -15.773 0.931 1.00 39.91 125 SER A CA 1
ATOM 945 C C . SER A 1 125 ? 6.493 -15.760 -0.570 1.00 39.91 125 SER A C 1
ATOM 947 O O . SER A 1 125 ? 5.473 -15.246 -1.009 1.00 39.91 125 SER A O 1
ATOM 949 N N . ALA A 1 126 ? 7.346 -16.439 -1.343 1.00 44.66 126 ALA A N 1
ATOM 950 C CA . ALA A 1 126 ? 7.087 -17.107 -2.625 1.00 44.66 126 ALA A CA 1
ATOM 951 C C . ALA A 1 126 ? 6.350 -16.345 -3.761 1.00 44.66 126 ALA A C 1
ATOM 953 O O . ALA A 1 126 ? 5.166 -16.521 -4.025 1.00 44.66 126 ALA A O 1
ATOM 954 N N . ALA A 1 127 ? 7.168 -15.704 -4.604 1.00 50.38 127 ALA A N 1
ATOM 955 C CA . ALA A 1 127 ? 7.108 -15.812 -6.068 1.00 50.38 127 ALA A CA 1
ATOM 956 C C . ALA A 1 127 ? 5.876 -15.266 -6.823 1.00 50.38 127 ALA A C 1
ATOM 958 O O . ALA A 1 127 ? 5.508 -15.816 -7.859 1.00 50.38 127 ALA A O 1
ATOM 959 N N . THR A 1 128 ? 5.324 -14.122 -6.416 1.00 51.66 128 THR A N 1
ATOM 960 C CA . THR A 1 128 ? 4.814 -13.100 -7.361 1.00 51.66 128 THR A CA 1
ATOM 961 C C . THR A 1 128 ? 4.876 -11.714 -6.705 1.00 51.66 128 THR A C 1
ATOM 963 O O . THR A 1 128 ? 3.856 -11.093 -6.435 1.00 51.66 128 THR A O 1
ATOM 966 N N . GLY A 1 129 ? 6.084 -11.247 -6.378 1.00 52.38 129 GLY A N 1
ATOM 967 C CA . GLY A 1 129 ? 6.268 -9.927 -5.766 1.00 52.38 129 GLY A CA 1
ATOM 968 C C . GLY A 1 129 ? 5.962 -8.763 -6.727 1.00 52.38 129 GLY A C 1
ATOM 969 O O . GLY A 1 129 ? 5.865 -8.969 -7.947 1.00 52.38 129 GLY A O 1
ATOM 970 N N . PRO A 1 130 ? 5.840 -7.527 -6.203 1.00 63.00 130 PRO A N 1
ATOM 971 C CA . PRO A 1 130 ? 5.722 -6.318 -7.017 1.00 63.00 130 PRO A CA 1
ATOM 972 C C . PRO A 1 130 ? 6.896 -6.211 -8.006 1.00 63.00 130 PRO A C 1
ATOM 974 O O . PRO A 1 130 ? 7.982 -6.713 -7.711 1.00 63.00 130 PRO A O 1
ATOM 977 N N . PRO A 1 131 ? 6.718 -5.568 -9.178 1.00 75.31 131 PRO A N 1
ATOM 978 C CA . PRO A 1 131 ? 7.720 -5.550 -10.244 1.00 75.31 131 PRO A CA 1
ATOM 979 C C . PRO A 1 131 ? 9.067 -5.005 -9.751 1.00 75.31 131 PRO A C 1
ATOM 981 O O . PRO A 1 131 ? 9.225 -3.801 -9.561 1.00 75.31 131 PRO A O 1
ATOM 984 N N . GLN A 1 132 ? 10.043 -5.898 -9.592 1.00 83.88 132 GLN A N 1
ATOM 985 C CA . GLN A 1 132 ? 11.403 -5.570 -9.171 1.00 83.88 132 GLN A CA 1
ATOM 986 C C . GLN A 1 132 ? 12.256 -5.200 -10.384 1.00 83.88 132 GLN A C 1
ATOM 988 O O . GLN A 1 132 ? 12.052 -5.727 -11.479 1.00 83.88 132 GLN A O 1
ATOM 993 N N . LEU A 1 133 ? 13.232 -4.305 -10.215 1.00 89.19 133 LEU A N 1
ATOM 994 C CA . LEU A 1 133 ? 14.232 -4.025 -11.249 1.00 89.19 133 LEU A CA 1
ATOM 995 C C . LEU A 1 133 ? 15.373 -5.040 -11.161 1.00 89.19 133 LEU A C 1
ATOM 997 O O . LEU A 1 133 ? 15.933 -5.267 -10.094 1.00 89.19 133 LEU A O 1
ATOM 1001 N N . CYS A 1 134 ? 15.736 -5.639 -12.293 1.00 89.25 134 CYS A N 1
ATOM 1002 C CA . CYS A 1 134 ? 16.872 -6.551 -12.363 1.00 89.25 134 CYS A CA 1
ATOM 1003 C C . CYS A 1 134 ? 18.191 -5.778 -12.464 1.00 89.25 134 CYS A C 1
ATOM 1005 O O . CYS A 1 134 ? 18.360 -4.985 -13.388 1.00 89.25 134 CYS A O 1
ATOM 1007 N N . GLN A 1 135 ? 19.164 -6.081 -11.609 1.00 86.94 135 GLN A N 1
ATOM 1008 C CA . GLN A 1 135 ? 20.502 -5.479 -11.646 1.00 86.94 135 GLN A CA 1
ATOM 1009 C C . GLN A 1 135 ? 21.310 -5.854 -12.902 1.00 86.94 135 GLN A C 1
ATOM 1011 O O . GLN A 1 135 ? 22.247 -5.158 -13.267 1.00 86.94 135 GLN A O 1
ATOM 1016 N N . ARG A 1 136 ? 20.963 -6.961 -13.576 1.00 88.25 136 ARG A N 1
ATOM 1017 C CA . ARG A 1 136 ? 21.730 -7.494 -14.720 1.00 88.25 136 ARG A CA 1
ATOM 1018 C C . ARG A 1 136 ? 21.230 -6.967 -16.061 1.00 88.25 136 ARG A C 1
ATOM 1020 O O . ARG A 1 136 ? 22.015 -6.559 -16.906 1.00 88.25 136 ARG A O 1
ATOM 1027 N N . CYS A 1 137 ? 19.914 -7.010 -16.280 1.00 87.56 137 CYS A N 1
ATOM 1028 C CA . CYS A 1 137 ? 19.298 -6.582 -17.543 1.00 87.56 137 CYS A CA 1
ATOM 1029 C C . CYS A 1 137 ? 18.587 -5.225 -17.462 1.00 87.56 137 CYS A C 1
ATOM 1031 O O . CYS A 1 137 ? 18.082 -4.750 -18.478 1.00 87.56 137 CYS A O 1
ATOM 1033 N N . HIS A 1 138 ? 18.486 -4.635 -16.266 1.00 87.25 138 HIS A N 1
ATOM 1034 C CA . HIS A 1 138 ? 17.760 -3.389 -15.987 1.00 87.25 138 HIS A CA 1
ATOM 1035 C C . HIS A 1 138 ? 16.270 -3.405 -16.377 1.00 87.25 138 HIS A C 1
ATOM 1037 O O . HIS A 1 138 ? 15.626 -2.359 -16.433 1.00 87.25 138 HIS A O 1
ATOM 1043 N N . GLN A 1 139 ? 15.696 -4.588 -16.622 1.00 87.81 139 GLN A N 1
ATOM 1044 C CA . GLN A 1 139 ? 14.269 -4.757 -16.891 1.00 87.81 139 GLN A CA 1
ATOM 1045 C C . GLN A 1 139 ? 13.498 -5.029 -15.602 1.00 87.81 139 GLN A C 1
ATOM 1047 O O . GLN A 1 139 ? 14.017 -5.655 -14.672 1.00 87.81 139 GLN A O 1
ATOM 1052 N N . LYS A 1 140 ? 12.237 -4.589 -15.580 1.00 90.44 140 LYS A N 1
ATOM 1053 C CA . LYS A 1 140 ? 11.287 -4.938 -14.522 1.00 90.44 140 LYS A CA 1
ATOM 1054 C C . LYS A 1 140 ? 10.848 -6.391 -14.683 1.00 90.44 140 LYS A C 1
ATOM 1056 O O . LYS A 1 140 ? 10.515 -6.803 -15.793 1.00 90.44 140 LYS A O 1
ATOM 1061 N N . PHE A 1 141 ? 10.814 -7.149 -13.595 1.00 86.12 141 PHE A N 1
ATOM 1062 C CA . PHE A 1 141 ? 10.367 -8.537 -13.589 1.00 86.12 141 PHE A CA 1
ATOM 1063 C C . PHE A 1 141 ? 9.471 -8.818 -12.381 1.00 86.12 141 PHE A C 1
ATOM 1065 O O . PHE A 1 141 ? 9.662 -8.272 -11.300 1.00 86.12 141 PHE A O 1
ATOM 1072 N N . THR A 1 142 ? 8.477 -9.677 -12.590 1.00 84.12 142 THR A N 1
ATOM 1073 C CA . THR A 1 142 ? 7.579 -10.196 -11.540 1.00 84.12 142 THR A CA 1
ATOM 1074 C C . THR A 1 142 ? 7.712 -11.711 -11.390 1.00 84.12 142 THR A C 1
ATOM 1076 O O . THR A 1 142 ? 7.454 -12.264 -10.328 1.00 84.12 142 THR A O 1
ATOM 1079 N N . THR A 1 143 ? 8.140 -12.398 -12.454 1.00 81.06 143 THR A N 1
ATOM 1080 C CA . THR A 1 143 ? 8.365 -13.847 -12.485 1.00 81.06 143 THR A CA 1
ATOM 1081 C C . THR A 1 143 ? 9.848 -14.124 -12.710 1.00 81.06 143 THR A C 1
ATOM 1083 O O . THR A 1 143 ? 10.425 -13.642 -13.684 1.00 81.06 143 THR A O 1
ATOM 1086 N N . ASN A 1 144 ? 10.467 -14.918 -11.834 1.00 82.50 144 ASN A N 1
ATOM 1087 C CA . ASN A 1 144 ? 11.891 -15.242 -11.910 1.00 82.50 144 ASN A CA 1
ATOM 1088 C C . ASN A 1 144 ? 12.108 -16.745 -12.150 1.00 82.50 144 ASN A C 1
ATOM 1090 O O . ASN A 1 144 ? 12.120 -17.547 -11.217 1.00 82.50 144 ASN A O 1
ATOM 1094 N N . THR A 1 145 ? 12.269 -17.140 -13.415 1.00 83.62 145 THR A N 1
ATOM 1095 C CA . THR A 1 145 ? 12.662 -18.510 -13.787 1.00 83.62 145 THR A CA 1
ATOM 1096 C C . THR A 1 145 ? 14.143 -18.568 -14.152 1.00 83.62 145 THR A C 1
ATOM 1098 O O . THR A 1 145 ? 14.757 -17.546 -14.451 1.00 83.62 145 THR A O 1
ATOM 1101 N N . ALA A 1 146 ? 14.723 -19.775 -14.164 1.00 82.00 146 ALA A N 1
ATOM 1102 C CA . ALA A 1 146 ? 16.146 -20.014 -14.442 1.00 82.00 146 ALA A CA 1
ATOM 1103 C C . ALA A 1 146 ? 16.679 -19.391 -15.748 1.00 82.00 146 ALA A C 1
ATOM 1105 O O . ALA A 1 146 ? 17.887 -19.232 -15.890 1.00 82.00 146 ALA A O 1
ATOM 1106 N N . THR A 1 147 ? 15.795 -19.044 -16.684 1.00 84.25 147 THR A N 1
ATOM 1107 C CA . THR A 1 147 ? 16.125 -18.513 -18.013 1.00 84.25 147 THR A CA 1
ATOM 1108 C C . THR A 1 147 ? 15.350 -17.232 -18.352 1.00 84.25 147 THR A C 1
ATOM 1110 O O . THR A 1 147 ? 15.238 -16.887 -19.528 1.00 84.25 147 THR A O 1
ATOM 1113 N N . ALA A 1 148 ? 14.751 -16.564 -17.360 1.00 86.94 148 ALA A N 1
ATOM 1114 C CA . ALA A 1 148 ? 13.912 -15.380 -17.570 1.00 86.94 148 ALA A CA 1
ATOM 1115 C C . ALA A 1 148 ? 14.723 -14.125 -17.934 1.00 86.94 148 ALA A C 1
ATOM 1117 O O . ALA A 1 148 ? 14.290 -13.313 -18.750 1.00 86.94 148 ALA A O 1
ATOM 1118 N N . CYS A 1 149 ? 15.918 -13.976 -17.366 1.00 89.81 149 CYS A N 1
ATOM 1119 C CA . CYS A 1 149 ? 16.770 -12.819 -17.581 1.00 89.81 149 CYS A CA 1
ATOM 1120 C C . CYS A 1 149 ? 17.713 -13.046 -18.763 1.00 89.81 149 CYS A C 1
ATOM 1122 O O . CYS A 1 149 ? 18.414 -14.054 -18.815 1.00 89.81 149 CYS A O 1
ATOM 1124 N N . ARG A 1 150 ? 17.767 -12.078 -19.683 1.00 91.31 150 ARG A N 1
ATOM 1125 C CA . ARG A 1 150 ? 18.789 -11.984 -20.732 1.00 91.31 150 ARG A CA 1
ATOM 1126 C C . ARG A 1 150 ? 19.627 -10.744 -20.497 1.00 91.31 150 ARG A C 1
ATOM 1128 O O . ARG A 1 150 ? 19.084 -9.642 -20.500 1.00 91.31 150 ARG A O 1
ATOM 1135 N N . TYR A 1 151 ? 20.924 -10.917 -20.299 1.00 90.12 151 TYR A N 1
ATOM 1136 C CA . TYR A 1 151 ? 21.836 -9.814 -20.003 1.00 90.12 151 TYR A CA 1
ATOM 1137 C C . TYR A 1 151 ? 23.203 -10.032 -20.659 1.00 90.12 151 TYR A C 1
ATOM 1139 O O . TYR A 1 151 ? 23.538 -11.141 -21.085 1.00 90.12 151 TYR A O 1
ATOM 1147 N N . HIS A 1 152 ? 23.974 -8.950 -20.759 1.00 89.38 152 HIS A N 1
ATOM 1148 C CA . HIS A 1 152 ? 25.382 -8.992 -21.144 1.00 89.38 152 HIS A CA 1
ATOM 1149 C C . HIS A 1 152 ? 26.221 -8.977 -19.860 1.00 89.38 152 HIS A C 1
ATOM 1151 O O . HIS A 1 152 ? 26.049 -8.058 -19.061 1.00 89.38 152 HIS A O 1
ATOM 1157 N N . PRO A 1 153 ? 27.074 -9.986 -19.603 1.00 85.88 153 PRO A N 1
ATOM 1158 C CA . PRO A 1 153 ? 27.903 -10.028 -18.395 1.00 85.88 153 PRO A CA 1
ATOM 1159 C C . PRO A 1 153 ? 29.020 -8.976 -18.411 1.00 85.88 153 PRO A C 1
ATOM 1161 O O . PRO A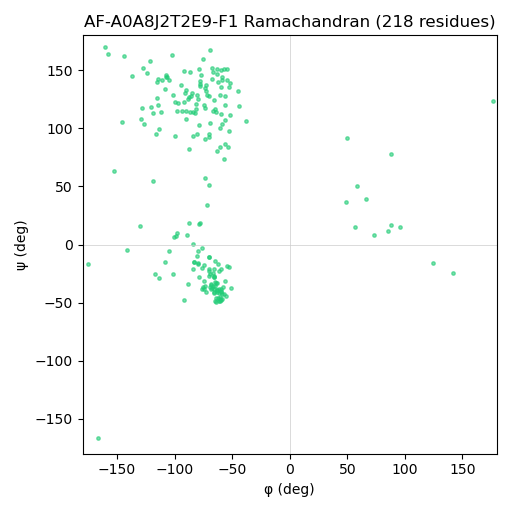 1 153 ? 29.533 -8.612 -17.360 1.00 85.88 153 PRO A O 1
ATOM 1164 N N . GLU A 1 154 ? 29.389 -8.492 -19.597 1.00 84.56 154 GLU A N 1
ATOM 1165 C CA . GLU A 1 154 ? 30.373 -7.430 -19.776 1.00 84.56 154 GLU A CA 1
ATOM 1166 C C . GLU A 1 154 ? 29.694 -6.125 -20.193 1.00 84.56 154 GLU A C 1
ATOM 1168 O O . GLU A 1 154 ? 28.709 -6.125 -20.939 1.00 84.56 154 GLU A O 1
ATOM 1173 N N . SER A 1 155 ? 30.253 -5.007 -19.734 1.00 85.25 155 SER A N 1
ATOM 1174 C CA . SER A 1 155 ? 29.790 -3.668 -20.089 1.00 85.25 155 SER A CA 1
ATOM 1175 C C . SER A 1 155 ? 30.041 -3.352 -21.562 1.00 85.25 155 SER A C 1
ATOM 1177 O O . SER A 1 155 ? 30.986 -3.842 -22.178 1.00 85.25 155 SER A O 1
ATOM 1179 N N . PHE A 1 156 ? 29.204 -2.480 -22.119 1.00 86.00 156 PHE A N 1
ATOM 1180 C CA . PHE A 1 156 ? 29.404 -1.934 -23.457 1.00 86.00 156 PHE A CA 1
ATOM 1181 C C . PHE A 1 156 ? 30.652 -1.042 -23.463 1.00 86.00 156 PHE A C 1
ATOM 1183 O O . PHE A 1 156 ? 30.686 -0.018 -22.777 1.00 86.00 156 PHE A O 1
ATOM 1190 N N . SER A 1 157 ? 31.685 -1.442 -24.204 1.00 84.19 157 SER A N 1
ATOM 1191 C CA . SER A 1 157 ? 32.986 -0.768 -24.223 1.00 84.19 157 SER A CA 1
ATOM 1192 C C . SER A 1 157 ? 33.387 -0.363 -25.637 1.00 84.19 157 SER A C 1
ATOM 1194 O O . SER A 1 157 ? 33.048 -1.033 -26.610 1.00 84.19 157 SER A O 1
ATOM 1196 N N . GLY A 1 158 ? 34.104 0.755 -25.746 1.00 84.62 158 GLY A N 1
ATOM 1197 C CA . GLY A 1 158 ? 34.685 1.227 -26.998 1.00 84.62 158 GLY A CA 1
ATOM 1198 C C . GLY A 1 158 ? 36.173 0.916 -27.062 1.00 84.62 158 GLY A C 1
ATOM 1199 O O . GLY A 1 158 ? 36.900 1.279 -26.139 1.00 84.62 158 GLY A O 1
ATOM 1200 N N . GLU A 1 159 ? 36.628 0.292 -28.146 1.00 80.69 159 GLU A N 1
ATOM 1201 C CA . GLU A 1 159 ? 38.057 0.142 -28.439 1.00 80.69 159 GLU A CA 1
ATOM 1202 C C . GLU A 1 159 ? 38.454 1.064 -29.598 1.00 80.69 159 GLU A C 1
ATOM 1204 O O . GLU A 1 159 ? 37.665 1.313 -30.520 1.00 80.69 159 GLU A O 1
ATOM 1209 N N . ASP A 1 160 ? 39.669 1.616 -29.541 1.00 76.94 160 ASP A N 1
ATOM 1210 C CA . ASP A 1 160 ? 40.190 2.409 -30.646 1.00 76.94 160 ASP A CA 1
ATOM 1211 C C . ASP A 1 160 ? 40.435 1.530 -31.883 1.00 76.94 160 ASP A C 1
ATOM 1213 O O . ASP A 1 160 ? 40.858 0.374 -31.818 1.00 76.94 160 ASP A O 1
ATOM 1217 N N . SER A 1 161 ? 40.149 2.085 -33.060 1.00 63.09 161 SER A N 1
ATOM 1218 C CA . SER A 1 161 ? 40.331 1.361 -34.324 1.00 63.09 161 SER A CA 1
ATOM 1219 C C . SER A 1 161 ? 41.797 1.041 -34.618 1.00 63.09 161 SER A C 1
ATOM 1221 O O . SER A 1 161 ? 42.068 0.222 -35.492 1.00 63.09 161 SER A O 1
ATOM 1223 N N . GLN A 1 162 ? 42.749 1.665 -33.910 1.00 63.56 162 GLN A N 1
ATOM 1224 C CA . GLN A 1 162 ? 44.178 1.503 -34.183 1.00 63.56 162 GLN A CA 1
ATOM 1225 C C . GLN A 1 162 ? 44.657 0.076 -33.905 1.00 63.56 162 GLN A C 1
ATOM 1227 O O . GLN A 1 162 ? 45.589 -0.387 -34.561 1.00 63.56 162 GLN A O 1
ATOM 1232 N N . ARG A 1 163 ? 43.990 -0.644 -32.993 1.00 65.12 163 ARG A N 1
ATOM 1233 C CA . ARG A 1 163 ? 44.281 -2.052 -32.699 1.00 65.12 163 ARG A CA 1
ATOM 1234 C C . ARG A 1 163 ? 43.904 -3.022 -33.826 1.00 65.12 163 ARG A C 1
ATOM 1236 O O . ARG A 1 163 ? 44.509 -4.087 -33.931 1.00 65.12 163 ARG A O 1
ATOM 1243 N N . TRP A 1 164 ? 42.937 -2.656 -34.668 1.00 60.69 164 TRP A N 1
ATOM 1244 C CA . TRP A 1 164 ? 42.376 -3.521 -35.717 1.00 60.69 164 TRP A CA 1
ATOM 1245 C C . TRP A 1 164 ? 42.795 -3.105 -37.132 1.00 60.69 164 TRP A C 1
ATOM 1247 O O . TRP A 1 164 ? 42.651 -3.885 -38.073 1.00 60.69 164 TRP A O 1
ATOM 1257 N N . THR A 1 165 ? 43.334 -1.896 -37.299 1.00 61.19 165 THR A N 1
ATOM 1258 C CA . THR A 1 165 ? 43.907 -1.437 -38.568 1.00 61.19 165 THR A CA 1
ATOM 1259 C C . THR A 1 165 ? 45.301 -2.028 -38.804 1.00 61.19 165 THR A C 1
ATOM 1261 O O . THR A 1 165 ? 46.117 -2.039 -37.878 1.00 61.19 165 THR A O 1
ATOM 1264 N N . PRO A 1 166 ? 45.631 -2.467 -40.034 1.00 64.12 166 PRO A N 1
ATOM 1265 C CA . PRO A 1 166 ? 46.993 -2.847 -40.394 1.00 64.12 166 PRO A CA 1
ATOM 1266 C C . PRO A 1 166 ? 47.978 -1.714 -40.090 1.00 64.12 166 PRO A C 1
ATOM 1268 O O . PRO A 1 166 ? 47.679 -0.538 -40.309 1.00 64.12 166 PRO A O 1
ATOM 1271 N N . ALA A 1 167 ? 49.175 -2.064 -39.616 1.00 57.47 167 ALA A N 1
ATOM 1272 C CA . ALA A 1 167 ? 50.232 -1.093 -39.360 1.00 57.47 167 ALA A CA 1
ATOM 1273 C C . ALA A 1 167 ? 50.607 -0.360 -40.664 1.00 57.47 167 ALA A C 1
ATOM 1275 O O . ALA A 1 167 ? 51.335 -0.895 -41.498 1.00 57.47 167 ALA A O 1
ATOM 1276 N N . GLY A 1 168 ? 50.090 0.858 -40.847 1.00 59.44 168 GLY A N 1
ATOM 1277 C CA . GLY A 1 168 ? 50.333 1.680 -42.037 1.00 59.44 168 GLY A CA 1
ATOM 1278 C C . GLY A 1 168 ? 49.120 2.474 -42.519 1.00 59.44 168 GLY A C 1
ATOM 1279 O O . GLY A 1 168 ? 49.304 3.537 -43.113 1.00 59.44 168 GLY A O 1
ATOM 1280 N N . ASP A 1 169 ? 47.902 2.026 -42.208 1.00 61.94 169 ASP A N 1
ATOM 1281 C CA . ASP A 1 169 ? 46.682 2.779 -42.494 1.00 61.94 169 ASP A CA 1
ATOM 1282 C C . ASP A 1 169 ? 46.503 3.878 -41.446 1.00 61.94 169 ASP A C 1
ATOM 1284 O O . ASP A 1 169 ? 46.131 3.641 -40.296 1.00 61.94 169 ASP A O 1
ATOM 1288 N N . LYS A 1 170 ? 46.825 5.116 -41.829 1.00 57.03 170 LYS A N 1
ATOM 1289 C CA . LYS A 1 170 ? 46.542 6.270 -40.979 1.00 57.03 170 LYS A CA 1
ATOM 1290 C C . LYS A 1 170 ? 45.025 6.478 -40.954 1.00 57.03 170 LYS A C 1
ATOM 1292 O O . LYS A 1 170 ? 44.435 6.605 -42.029 1.00 57.03 170 LYS A O 1
ATOM 1297 N N . PRO A 1 171 ? 44.389 6.576 -39.773 1.00 57.47 171 PRO A N 1
ATOM 1298 C CA . PRO A 1 171 ? 43.023 7.071 -39.714 1.00 57.47 171 PRO A CA 1
ATOM 1299 C C . PRO A 1 171 ? 42.963 8.469 -40.356 1.00 57.47 171 PRO A C 1
ATOM 1301 O O . PRO A 1 171 ? 43.967 9.196 -40.325 1.00 57.47 171 PRO A O 1
ATOM 1304 N N . PRO A 1 172 ? 41.820 8.863 -40.946 1.00 59.62 172 PRO A N 1
ATOM 1305 C CA . PRO A 1 172 ? 41.652 10.202 -41.492 1.00 59.62 172 PRO A CA 1
ATOM 1306 C C . PRO A 1 172 ? 42.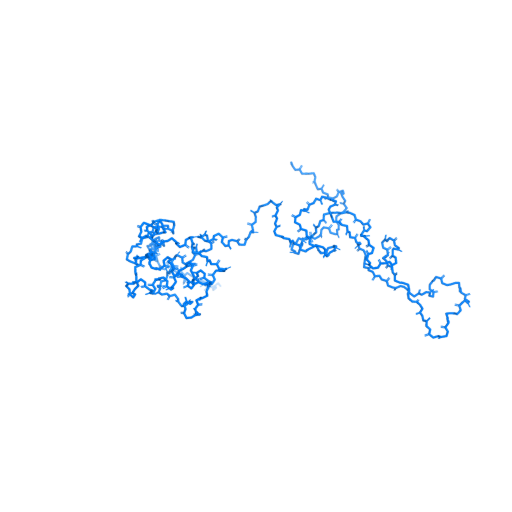030 11.250 -40.439 1.00 59.62 172 PRO A C 1
ATOM 1308 O O . PRO A 1 172 ? 41.755 11.103 -39.246 1.00 59.62 172 PRO A O 1
ATOM 1311 N N . GLU A 1 173 ? 42.719 12.279 -40.915 1.00 53.34 173 GLU A N 1
ATOM 1312 C CA . GLU A 1 173 ? 43.454 13.292 -40.159 1.00 53.34 173 GLU A CA 1
ATOM 1313 C C . GLU A 1 173 ? 42.734 13.707 -38.859 1.00 53.34 173 GLU A C 1
ATOM 1315 O O . GLU A 1 173 ? 41.717 14.401 -38.876 1.00 53.34 173 GLU A O 1
ATOM 1320 N N . GLY A 1 174 ? 43.258 13.253 -37.713 1.00 54.56 174 GLY A N 1
ATOM 1321 C CA . GLY A 1 174 ? 42.838 13.714 -36.386 1.00 54.56 174 GLY A CA 1
ATOM 1322 C C . GLY A 1 174 ? 41.618 13.033 -35.754 1.00 54.56 174 GLY A C 1
ATOM 1323 O O . GLY A 1 174 ? 41.129 13.542 -34.748 1.00 54.56 174 GLY A O 1
ATOM 1324 N N . LYS A 1 175 ? 41.116 11.905 -36.279 1.00 54.72 175 LYS A N 1
ATOM 1325 C CA . LYS A 1 175 ? 39.975 11.192 -35.669 1.00 54.72 175 LYS A CA 1
ATOM 1326 C C . LYS A 1 175 ? 40.299 9.722 -35.405 1.00 54.72 175 LYS A C 1
ATOM 1328 O O . LYS A 1 175 ? 40.272 8.902 -36.318 1.00 54.72 175 LYS A O 1
ATOM 1333 N N . SER A 1 176 ? 40.561 9.378 -34.140 1.00 58.91 176 SER A N 1
ATOM 1334 C CA . SER A 1 176 ? 40.472 7.982 -33.698 1.00 58.91 176 SER A CA 1
ATOM 1335 C C . SER A 1 176 ? 39.010 7.557 -33.808 1.00 58.91 176 SER A C 1
ATOM 1337 O O . SER A 1 176 ? 38.136 8.162 -33.185 1.00 58.91 176 SER A O 1
ATOM 1339 N N . THR A 1 177 ? 38.728 6.578 -34.662 1.00 71.94 177 THR A N 1
ATOM 1340 C CA . THR A 1 177 ? 37.394 5.979 -34.725 1.00 71.94 177 THR A CA 1
ATOM 1341 C C . THR A 1 177 ? 37.300 4.990 -33.568 1.00 71.94 177 THR A C 1
ATOM 1343 O O . THR A 1 177 ? 38.174 4.139 -33.413 1.00 71.94 177 THR A O 1
ATOM 1346 N N . VAL A 1 178 ? 36.293 5.131 -32.711 1.00 80.62 178 VAL A N 1
ATOM 1347 C CA . VAL A 1 178 ? 36.049 4.198 -31.604 1.00 80.62 178 VAL A CA 1
ATOM 1348 C C . VAL A 1 178 ? 34.946 3.250 -32.040 1.00 80.62 178 VAL A C 1
ATOM 1350 O O . VAL A 1 178 ? 33.858 3.700 -32.405 1.00 80.62 178 VAL A O 1
ATOM 1353 N N . HIS A 1 179 ? 35.227 1.952 -32.016 1.00 80.62 179 HIS A N 1
ATOM 1354 C CA . HIS A 1 179 ? 34.220 0.925 -32.242 1.00 80.62 179 HIS A CA 1
ATOM 1355 C C . HIS A 1 179 ? 33.664 0.494 -30.895 1.00 80.62 179 HIS A C 1
ATOM 1357 O O . HIS A 1 179 ? 34.391 -0.059 -30.072 1.00 80.62 179 HIS A O 1
ATOM 1363 N N . TYR A 1 180 ? 32.381 0.762 -30.673 1.00 85.25 180 TYR A N 1
ATOM 1364 C CA . TYR A 1 180 ? 31.685 0.307 -29.480 1.00 85.25 180 TYR A CA 1
ATOM 1365 C C . TYR A 1 180 ? 31.058 -1.059 -29.714 1.00 85.25 180 TYR A C 1
ATOM 1367 O O . TYR A 1 180 ? 30.418 -1.279 -30.742 1.00 85.25 180 TYR A O 1
ATOM 1375 N N . PHE A 1 181 ? 31.252 -1.966 -28.765 1.00 89.06 181 PHE A N 1
ATOM 1376 C CA . PHE A 1 181 ? 30.664 -3.295 -28.792 1.00 89.06 181 PHE A CA 1
ATOM 1377 C C . PHE A 1 181 ? 30.605 -3.899 -27.387 1.00 89.06 181 PHE A C 1
ATOM 1379 O O . PHE A 1 181 ? 31.265 -3.455 -26.446 1.00 89.06 181 PHE A O 1
ATOM 1386 N N . TYR A 1 182 ? 29.806 -4.949 -27.245 1.00 86.38 182 TYR A N 1
ATOM 1387 C CA . TYR A 1 182 ? 29.835 -5.821 -26.079 1.00 86.38 182 TYR A CA 1
ATOM 1388 C C . TYR A 1 182 ? 30.967 -6.841 -26.204 1.00 86.38 182 TYR A C 1
ATOM 1390 O O . TYR A 1 182 ? 30.906 -7.703 -27.079 1.00 86.38 182 TYR A O 1
ATOM 1398 N N . SER A 1 183 ? 31.957 -6.815 -25.310 1.00 86.62 183 SER A N 1
ATOM 1399 C CA . SER A 1 183 ? 33.081 -7.773 -25.317 1.00 86.62 183 SER A CA 1
ATOM 1400 C C . SER A 1 183 ? 32.639 -9.239 -25.246 1.00 86.62 183 SER A C 1
ATOM 1402 O O . SER A 1 183 ? 33.239 -10.104 -25.881 1.00 86.62 183 SER A O 1
ATOM 1404 N N . CYS A 1 184 ? 31.513 -9.500 -24.582 1.00 85.38 184 CYS A N 1
ATOM 1405 C CA . CYS A 1 184 ? 31.000 -10.850 -24.380 1.00 85.38 184 CYS A CA 1
ATOM 1406 C C . CYS A 1 184 ? 30.461 -11.525 -25.655 1.00 85.38 184 CYS A C 1
ATOM 1408 O O . CYS A 1 184 ? 30.450 -12.752 -25.736 1.00 85.38 184 CYS A O 1
ATOM 1410 N N . CYS A 1 185 ? 29.978 -10.763 -26.644 1.00 85.50 185 CYS A N 1
ATOM 1411 C CA . CYS A 1 185 ? 29.344 -11.323 -27.850 1.00 85.50 185 CYS A CA 1
ATOM 1412 C C . CYS A 1 185 ? 29.676 -10.599 -29.162 1.00 85.50 185 CYS A C 1
ATOM 1414 O O . CYS A 1 185 ? 29.246 -11.040 -30.225 1.00 85.50 185 CYS A O 1
ATOM 1416 N N . GLY A 1 186 ? 30.414 -9.490 -29.109 1.00 85.00 186 GLY A N 1
ATOM 1417 C CA . GLY A 1 186 ? 30.770 -8.676 -30.270 1.00 85.00 186 GLY A CA 1
ATOM 1418 C C . GLY A 1 186 ? 29.620 -7.849 -30.852 1.00 85.00 186 GLY A C 1
ATOM 1419 O O . GLY A 1 186 ? 29.782 -7.261 -31.919 1.00 85.00 186 GLY A O 1
ATOM 1420 N N . ALA A 1 187 ? 28.457 -7.789 -30.193 1.00 87.75 187 ALA A N 1
ATOM 1421 C CA . ALA A 1 187 ? 27.341 -6.979 -30.668 1.00 87.75 187 ALA A CA 1
ATOM 1422 C C . ALA A 1 187 ? 27.695 -5.484 -30.603 1.00 87.75 187 ALA A C 1
ATOM 1424 O O . ALA A 1 187 ? 28.047 -4.979 -29.538 1.00 87.75 187 ALA A O 1
ATOM 1425 N N . ALA A 1 188 ? 27.591 -4.790 -31.739 1.00 87.50 188 ALA A N 1
ATOM 1426 C CA . ALA A 1 188 ? 27.903 -3.363 -31.861 1.00 87.50 188 ALA A CA 1
ATOM 1427 C C . ALA A 1 188 ? 26.741 -2.446 -31.429 1.00 87.50 188 ALA A C 1
ATOM 1429 O O . ALA A 1 188 ? 26.934 -1.254 -31.193 1.00 87.50 188 ALA A O 1
ATOM 1430 N N . ASP A 1 189 ? 25.532 -2.996 -31.307 1.00 85.38 189 ASP A N 1
ATOM 1431 C CA . ASP A 1 189 ? 24.345 -2.263 -30.879 1.00 85.38 189 ASP A CA 1
ATOM 1432 C C . ASP A 1 189 ? 24.208 -2.272 -29.354 1.00 85.38 189 ASP A C 1
ATOM 1434 O O . ASP A 1 189 ? 24.098 -3.331 -28.740 1.00 85.38 189 ASP A O 1
ATOM 1438 N N . VAL A 1 190 ? 24.098 -1.088 -28.744 1.00 85.81 190 VAL A N 1
ATOM 1439 C CA . VAL A 1 190 ? 23.854 -0.932 -27.294 1.00 85.81 190 VAL A CA 1
ATOM 1440 C C . VAL A 1 190 ? 22.521 -1.545 -26.837 1.00 85.81 190 VAL A C 1
ATOM 1442 O O . VAL A 1 190 ? 22.354 -1.901 -25.679 1.00 85.81 190 VAL A O 1
ATOM 1445 N N . ASN A 1 191 ? 21.565 -1.695 -27.756 1.00 84.56 191 ASN A N 1
ATOM 1446 C CA . ASN A 1 191 ? 20.257 -2.292 -27.481 1.00 84.56 191 ASN A CA 1
ATOM 1447 C C . ASN A 1 191 ? 20.187 -3.777 -27.872 1.00 84.56 191 ASN A C 1
ATOM 1449 O O . ASN A 1 191 ? 19.094 -4.345 -27.916 1.00 84.56 191 ASN A O 1
ATOM 1453 N N . ALA A 1 192 ? 21.319 -4.409 -28.203 1.00 85.38 192 ALA A N 1
ATOM 1454 C CA . ALA A 1 192 ? 21.337 -5.828 -28.528 1.00 85.38 192 ALA A CA 1
ATOM 1455 C C . ALA A 1 192 ? 20.816 -6.652 -27.337 1.00 85.38 192 ALA A C 1
ATOM 1457 O O . ALA A 1 192 ? 21.223 -6.403 -26.197 1.00 85.38 192 ALA A O 1
ATOM 1458 N N . PRO A 1 193 ? 19.946 -7.652 -27.567 1.00 85.38 193 PRO A N 1
ATOM 1459 C CA . PRO A 1 193 ? 19.473 -8.512 -26.492 1.00 85.38 193 PRO A CA 1
ATOM 1460 C C . PRO A 1 193 ? 20.657 -9.217 -25.821 1.00 85.38 193 PRO A C 1
ATOM 1462 O O . PRO A 1 193 ? 21.621 -9.593 -26.488 1.00 85.38 193 PRO A O 1
ATOM 1465 N N . GLY A 1 194 ? 20.570 -9.406 -24.503 1.00 88.25 194 GLY A N 1
ATOM 1466 C CA . GLY A 1 194 ? 21.618 -10.059 -23.721 1.00 88.25 194 GLY A CA 1
ATOM 1467 C C . GLY A 1 194 ? 22.017 -11.427 -24.279 1.00 88.25 194 GLY A C 1
ATOM 1468 O O . GLY A 1 194 ? 21.151 -12.235 -24.635 1.00 88.25 194 GLY A O 1
ATOM 1469 N N . CYS A 1 195 ? 23.324 -11.680 -24.351 1.00 89.56 195 CYS A N 1
ATOM 1470 C CA . CYS A 1 195 ? 23.884 -12.911 -24.910 1.00 89.56 195 CYS A CA 1
ATOM 1471 C C . CYS A 1 195 ? 23.850 -14.104 -23.938 1.00 89.56 195 CYS A C 1
ATOM 1473 O O . CYS A 1 195 ? 23.949 -15.249 -24.377 1.00 89.56 195 CYS A O 1
ATOM 1475 N N . VAL A 1 196 ? 23.658 -13.852 -22.639 1.00 89.31 196 VAL A N 1
ATOM 1476 C CA . VAL A 1 196 ? 23.551 -14.876 -21.591 1.00 89.31 196 VAL A CA 1
ATOM 1477 C C . VAL A 1 196 ? 22.125 -14.924 -21.051 1.00 89.31 196 VAL A C 1
ATOM 1479 O O . VAL A 1 196 ? 21.474 -13.890 -20.902 1.00 89.31 196 VAL A O 1
ATOM 1482 N N . VAL A 1 197 ? 21.640 -16.135 -20.759 1.00 89.75 197 VAL A N 1
ATOM 1483 C CA . VAL A 1 197 ? 20.360 -16.379 -20.079 1.00 89.75 197 VAL A CA 1
ATOM 1484 C C . VAL A 1 197 ? 20.596 -16.794 -18.629 1.00 89.75 197 VAL A C 1
ATOM 1486 O O . VAL A 1 197 ? 21.510 -17.562 -18.343 1.00 89.75 197 VAL A O 1
ATOM 1489 N N . GLY A 1 198 ? 19.752 -16.322 -17.718 1.00 87.25 198 GLY A N 1
ATOM 1490 C CA . GLY A 1 198 ? 19.820 -16.668 -16.303 1.00 87.25 198 GLY A CA 1
ATOM 1491 C C . GLY A 1 198 ? 18.560 -16.265 -15.543 1.00 87.25 198 GLY A C 1
ATOM 1492 O O . GLY A 1 198 ? 17.537 -15.920 -16.138 1.00 87.25 198 GLY A O 1
ATOM 1493 N N . ARG A 1 199 ? 18.642 -16.283 -14.213 1.00 88.81 199 ARG A N 1
ATOM 1494 C CA . ARG A 1 199 ? 17.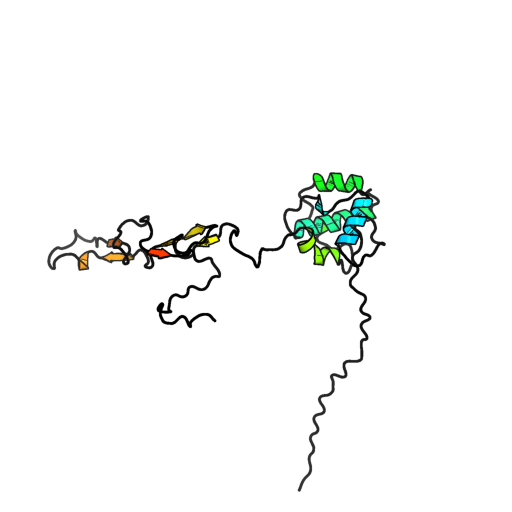627 -15.684 -13.334 1.00 88.81 199 ARG A CA 1
ATOM 1495 C C . ARG A 1 199 ? 17.807 -14.174 -13.264 1.00 88.81 199 ARG A C 1
ATOM 1497 O O . ARG A 1 199 ? 18.923 -13.671 -13.413 1.00 88.81 199 ARG A O 1
ATOM 1504 N N . HIS A 1 200 ? 16.709 -13.460 -13.037 1.00 89.38 200 HIS A N 1
ATOM 1505 C CA . HIS A 1 200 ? 16.791 -12.058 -12.645 1.00 89.38 200 HIS A CA 1
ATOM 1506 C C . HIS A 1 200 ? 17.413 -11.952 -11.249 1.00 89.38 200 HIS A C 1
ATOM 1508 O O . HIS A 1 200 ? 17.231 -12.855 -10.435 1.00 89.38 200 HIS A O 1
ATOM 1514 N N . LEU A 1 201 ? 18.138 -10.861 -11.007 1.00 87.12 201 LEU A N 1
ATOM 1515 C CA . LEU A 1 201 ? 18.735 -10.536 -9.714 1.00 87.12 201 LEU A CA 1
ATOM 1516 C C . LEU A 1 201 ? 18.146 -9.208 -9.231 1.00 87.12 201 LEU A C 1
ATOM 1518 O O . LEU A 1 201 ? 18.370 -8.183 -9.881 1.00 87.12 201 LEU A O 1
ATOM 1522 N N . GLY A 1 202 ? 17.365 -9.228 -8.154 1.00 86.62 202 GLY A N 1
ATOM 1523 C CA . GLY A 1 202 ? 16.792 -8.035 -7.531 1.00 86.62 202 GLY A CA 1
ATOM 1524 C C . GLY A 1 202 ? 17.822 -7.237 -6.729 1.00 86.62 202 GLY A C 1
ATOM 1525 O O . GLY A 1 202 ? 18.868 -7.758 -6.348 1.00 86.62 202 GLY A O 1
ATOM 1526 N N . PHE A 1 203 ? 17.547 -5.955 -6.478 1.00 77.25 203 PHE A N 1
ATOM 1527 C CA . PHE A 1 203 ? 18.367 -5.109 -5.601 1.00 77.25 203 PHE A CA 1
ATOM 1528 C C . PHE A 1 203 ? 18.212 -5.582 -4.148 1.00 77.25 203 PHE A C 1
ATOM 1530 O O . PHE A 1 203 ? 17.170 -5.363 -3.545 1.00 77.25 203 PHE A O 1
ATOM 1537 N N . GLY A 1 204 ? 19.227 -6.273 -3.621 1.00 73.12 204 GLY A N 1
ATOM 1538 C CA . GLY A 1 204 ? 19.200 -6.917 -2.298 1.00 73.12 204 GLY A CA 1
ATOM 1539 C C . GLY A 1 204 ? 19.518 -8.415 -2.333 1.00 73.12 204 GLY A C 1
ATOM 1540 O O . GLY A 1 204 ? 19.863 -8.986 -1.305 1.00 73.12 204 GLY A O 1
ATOM 1541 N N . GLU A 1 205 ? 19.468 -9.040 -3.512 1.00 70.88 205 GLU A N 1
ATOM 1542 C CA . GLU A 1 205 ? 19.973 -10.399 -3.712 1.00 70.88 205 GLU A CA 1
ATOM 1543 C C . GLU A 1 205 ? 21.480 -10.346 -4.010 1.00 70.88 205 GLU A C 1
ATOM 1545 O O . GLU A 1 205 ? 21.924 -9.605 -4.895 1.00 70.88 205 GLU A O 1
ATOM 1550 N N . GLU A 1 206 ? 22.274 -11.114 -3.262 1.00 65.38 206 GLU A N 1
ATOM 1551 C CA . GLU A 1 206 ? 23.708 -11.265 -3.515 1.00 65.38 206 GLU A CA 1
ATOM 1552 C C . GLU A 1 206 ? 23.919 -12.100 -4.781 1.00 65.38 206 GLU A C 1
ATOM 1554 O O . GLU A 1 206 ? 23.353 -13.186 -4.935 1.00 65.38 206 GLU A O 1
ATOM 1559 N N . ASP A 1 207 ? 24.732 -11.597 -5.709 1.00 62.94 207 ASP A N 1
ATOM 1560 C CA . ASP A 1 207 ? 25.112 -12.383 -6.872 1.00 62.94 207 ASP A CA 1
ATOM 1561 C C . ASP A 1 207 ? 26.253 -13.335 -6.488 1.00 62.94 207 ASP A C 1
ATOM 1563 O O . ASP A 1 207 ? 27.329 -12.902 -6.069 1.00 62.94 207 ASP A O 1
ATOM 1567 N N . ASP A 1 208 ? 26.026 -14.637 -6.652 1.00 60.00 208 ASP A N 1
ATOM 1568 C CA . ASP A 1 208 ? 27.034 -15.699 -6.551 1.00 60.00 208 ASP A CA 1
ATOM 1569 C C . ASP A 1 208 ? 28.012 -15.642 -7.752 1.00 60.00 208 ASP A C 1
ATOM 1571 O O . ASP A 1 208 ? 28.257 -16.634 -8.440 1.00 60.00 208 ASP A O 1
ATOM 1575 N N . TRP A 1 209 ? 28.589 -14.470 -8.047 1.00 51.91 209 TRP A N 1
ATOM 1576 C CA . TRP A 1 209 ? 29.592 -14.260 -9.101 1.00 51.91 209 TRP A CA 1
ATOM 1577 C C . TRP A 1 209 ? 30.958 -14.836 -8.684 1.00 51.91 209 TRP A C 1
ATOM 1579 O O . TRP A 1 209 ? 31.967 -14.128 -8.654 1.00 51.91 209 TRP A O 1
ATOM 1589 N N . GLY A 1 210 ? 31.035 -16.131 -8.359 1.00 46.72 210 GLY A N 1
ATOM 1590 C CA . GLY A 1 210 ? 32.320 -16.718 -7.974 1.00 46.72 210 GLY A CA 1
ATOM 1591 C C . GLY A 1 210 ? 32.401 -18.217 -7.708 1.00 46.72 210 GLY A C 1
ATOM 1592 O O . GLY A 1 210 ? 33.518 -18.738 -7.733 1.00 46.72 210 GLY A O 1
ATOM 1593 N N . ARG A 1 211 ? 31.300 -18.948 -7.491 1.00 42.22 211 ARG A N 1
ATOM 1594 C CA . ARG A 1 211 ? 31.391 -20.411 -7.350 1.00 42.22 211 ARG A CA 1
ATOM 1595 C C . ARG A 1 211 ? 31.307 -21.092 -8.704 1.00 42.22 211 ARG A C 1
ATOM 1597 O O . ARG A 1 211 ? 30.372 -20.897 -9.480 1.00 42.22 211 ARG A O 1
ATOM 1604 N N . LYS A 1 212 ? 32.291 -21.947 -8.989 1.00 42.31 212 LYS A N 1
ATOM 1605 C CA . LYS A 1 212 ? 32.143 -22.919 -10.068 1.00 42.31 212 LYS A CA 1
ATOM 1606 C C . LYS A 1 212 ? 30.982 -23.854 -9.688 1.00 42.31 212 LYS A C 1
ATOM 1608 O O . LYS A 1 212 ? 30.805 -24.144 -8.506 1.00 42.31 212 LYS A O 1
ATOM 1613 N N . PRO A 1 213 ? 30.207 -24.359 -10.662 1.00 49.59 213 PRO A N 1
ATOM 1614 C CA . PRO A 1 213 ? 29.065 -25.237 -10.397 1.00 49.59 213 PRO A CA 1
ATOM 1615 C C . PRO A 1 213 ? 29.389 -26.490 -9.556 1.00 49.59 213 PRO A C 1
ATOM 1617 O O . PRO A 1 213 ? 28.479 -27.085 -8.989 1.00 49.59 213 PRO A O 1
ATOM 1620 N N . ASP A 1 214 ? 30.666 -26.870 -9.458 1.00 49.41 214 ASP A N 1
ATOM 1621 C CA . ASP A 1 214 ? 31.164 -28.026 -8.701 1.00 49.41 214 ASP A CA 1
ATOM 1622 C C . ASP A 1 214 ? 31.286 -27.774 -7.180 1.00 49.41 214 ASP A C 1
ATOM 1624 O O . ASP A 1 214 ? 31.366 -28.713 -6.398 1.00 49.41 214 ASP A O 1
ATOM 1628 N N . ASP A 1 215 ? 31.253 -26.513 -6.732 1.00 48.75 215 ASP A N 1
ATOM 1629 C CA . ASP A 1 215 ? 31.448 -26.138 -5.322 1.00 48.75 215 ASP A CA 1
ATOM 1630 C C . ASP A 1 215 ? 30.141 -26.106 -4.506 1.00 48.75 215 ASP A C 1
ATOM 1632 O O . ASP A 1 215 ? 30.126 -25.633 -3.363 1.00 48.75 215 ASP A O 1
ATOM 1636 N N . ARG A 1 216 ? 29.014 -26.562 -5.068 1.00 47.81 216 ARG A N 1
ATOM 1637 C CA . ARG A 1 216 ? 27.762 -26.693 -4.312 1.00 47.81 216 ARG A CA 1
ATOM 1638 C C . ARG A 1 216 ? 27.805 -28.017 -3.536 1.00 47.81 216 ARG A C 1
ATOM 1640 O O . ARG A 1 216 ? 27.769 -29.070 -4.172 1.00 47.81 216 ARG A O 1
ATOM 1647 N N . PRO A 1 217 ? 27.857 -28.008 -2.188 1.00 44.81 217 PRO A N 1
ATOM 1648 C CA . PRO A 1 217 ? 27.740 -29.250 -1.437 1.00 44.81 217 PRO A CA 1
ATOM 1649 C C . PRO A 1 217 ? 26.397 -29.915 -1.777 1.00 44.81 217 PRO A C 1
ATOM 1651 O O . PRO A 1 217 ? 25.399 -29.201 -1.948 1.00 44.81 217 PRO A O 1
ATOM 1654 N N . PRO A 1 218 ? 26.352 -31.254 -1.904 1.00 48.44 218 PRO A N 1
ATOM 1655 C CA . PRO A 1 218 ? 25.098 -31.951 -2.133 1.00 48.44 218 PRO A CA 1
ATOM 1656 C C . PRO A 1 218 ? 24.128 -31.583 -1.011 1.00 48.44 218 PRO A C 1
ATOM 1658 O O . PRO A 1 218 ? 24.476 -31.630 0.170 1.00 48.44 218 PRO A O 1
ATOM 1661 N N . SER A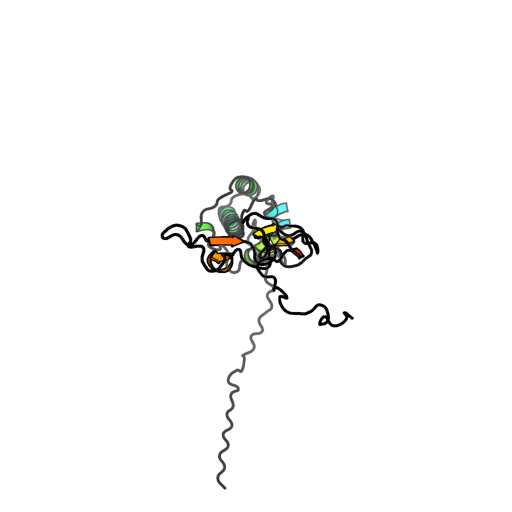 1 219 ? 22.936 -31.139 -1.404 1.00 51.88 219 SER A N 1
ATOM 1662 C CA . SER A 1 219 ? 21.865 -30.819 -0.466 1.00 51.88 219 SER A CA 1
ATOM 1663 C C . SER A 1 219 ? 21.471 -32.088 0.307 1.00 51.88 219 SER A C 1
ATOM 1665 O O . SER A 1 219 ? 21.460 -33.157 -0.311 1.00 51.88 219 SER A O 1
ATOM 1667 N N . PRO A 1 220 ? 21.207 -31.990 1.624 1.00 56.34 220 PRO A N 1
ATOM 1668 C CA . PRO A 1 220 ? 20.741 -33.119 2.428 1.00 56.34 220 PRO A CA 1
ATOM 1669 C C . PRO A 1 220 ? 19.372 -33.637 1.971 1.00 56.34 220 PRO A C 1
ATOM 1671 O O . PRO A 1 220 ? 18.572 -32.826 1.446 1.00 56.34 220 PRO A O 1
#

Secondary structure (DSSP, 8-state):
-------------------------PEEPSS-TT-EESSHHHHHHHHHHTT--GGGS--SSHHHHHHHHHHHHHHHHTT--HHHHHHHHHH-----GGGGS-SSTT-HHHHTHHHHTT-----S--S--S-EEBTTT--EES---TT-EEE-SS-EEEEEGGGTS-TT-PPSTT-PPEEEEETTT----TTPPPSEEE---BTTPPP-TT--GGGSPPP-

Organism: NCBI:txid35677

Foldseek 3Di:
DDDDDPPPPPVPPPVPDPPVVCPQQWAAALLGRVDTHNDLVVSQVVLVVQVAHLLPFDADALLSSQLLSLVSNVVSVVVDGRNVSNVCRNPDHDDDPVSNPHPDDSRPCSVCVCVSNVVDPDDDDDAQDDFFQFPFQRDTDRGWDFFPDAGQPADWDWDFCVVVDDDPDDDPPPDGDTQTARPRPRHSDPPDTHPDGGTGDGDPRDDPPDDDPVPDDPDD

InterPro domains:
  IPR036236 Zinc finger C2H2 superfamily [SSF57667] (9-122)

pLDDT: mean 74.91, std 15.27, range [39.91, 91.31]

Radius of gyration: 32.49 Å; Cα contacts (8 Å, |Δi|>4): 262; chains: 1; bounding box: 76×51×96 Å

Nearest PDB structures (foldseek):
  7dxm-assembly1_A  TM=2.332E-01  e=2.686E+00  Streptococcus thermophilus LMG 18311
  7dxm-assembly3_C  TM=2.221E-01  e=4.105E+00  Streptococcus thermophilus LMG 18311